Protein AF-A0AAV8UXG8-F1 (afdb_monomer_lite)

Radius of gyration: 24.39 Å; chains: 1; bounding box: 55×42×78 Å

Sequence (373 aa):
MLDPMGVNVSQMEDKGIAILYRSGWDGCYLHYTDDDGQTWTDLPGVPFEKCDEGEGWYRVFLESKERISFAVNDGGGNWDNPRKQKNYEITSTGSYVLKGGRVSTLTTDGINRVLVVSDLDGTMIGDDHGTKDFSEIWYRELSLREGQLVYNTGRSLSSYVQVQKEKGLPQPTALITAVGSEIYWISNSNEVVLDEEWAQSLRNNGWNRETVVSACDDVVASDKAHYRPADEQLEFKIVLGVKKSDLDEVQSSISSRIEADGCKAKLVVSGSGEWRFLDILSPTAGKLSAMQRVREKLGFGPEQTVACGDSGNDIAMMEGSERAIIVGNAQEELMDWYRSNKDGNEDRIYVSDKRCAHAIVQGLRSMGFVVDN

Foldseek 3Di:
DQALQRHQQVVFQVFFEKEKEADPAPWKAKWKDAPVRPDIAPPPHHTWDHGPGDPRITMDHDTPGFKIWIWMDNSPPDTAAAPPDRTDIHHGGGYWYDYRRAIDGADSNGLLAAEEEEEEVFACDPDLVLVVVLQVQCVRRRVSSVHFYEYAYLADPVRVVVCCVVSVHPDGQKYQYNQQQWIWGQDPVRDTHTPVVSNVVLVPQQADLVQLVVLVVVCVVVVQWDFDDPSSRDPFKGKIKGFPVCVVVSVVSSCVSQVVVSHDWDWAWWDDDGIIITITGRHQGGSQSSQVVVCVVSVHDLLRYEYEDATRSSLNVLVDSHAYFHFLNHDVNSVVSCVVPVVVCVLRYHYDVHIHSNSVVVVCVVSVNGDDD

pLDDT: mean 90.01, std 11.21, range [37.62, 98.81]

Structure (mmCIF, N/CA/C/O backbone):
data_AF-A0AAV8UXG8-F1
#
_entry.id   AF-A0AAV8UXG8-F1
#
loop_
_atom_site.group_PDB
_atom_site.id
_atom_site.type_symbol
_atom_site.label_atom_id
_atom_site.label_alt_id
_atom_site.label_comp_id
_atom_site.label_asym_id
_atom_site.label_entity_id
_atom_site.label_seq_id
_atom_site.pdbx_PDB_ins_code
_atom_site.Cartn_x
_atom_site.Cartn_y
_atom_site.Cartn_z
_atom_site.occupancy
_atom_site.B_iso_or_equiv
_atom_site.auth_seq_id
_atom_site.auth_comp_id
_atom_site.auth_asym_id
_atom_site.auth_atom_id
_atom_site.pdbx_PDB_model_num
ATOM 1 N N . MET A 1 1 ? 17.782 16.840 -15.941 1.00 37.62 1 MET A N 1
ATOM 2 C CA . MET A 1 1 ? 18.260 16.062 -14.781 1.00 37.62 1 MET A CA 1
ATOM 3 C C . MET A 1 1 ? 18.829 14.771 -15.331 1.00 37.62 1 MET A C 1
ATOM 5 O O . MET A 1 1 ? 18.240 14.242 -16.262 1.00 37.62 1 MET A O 1
ATOM 9 N N . LEU A 1 2 ? 19.991 14.324 -14.854 1.00 43.38 2 LEU A N 1
ATOM 10 C CA . LEU A 1 2 ? 20.393 12.937 -15.084 1.00 43.38 2 LEU A CA 1
ATOM 11 C C . LEU A 1 2 ? 19.455 12.081 -14.221 1.00 43.38 2 LEU A C 1
ATOM 13 O O . LEU A 1 2 ? 19.249 12.422 -13.057 1.00 43.38 2 LEU A O 1
ATOM 17 N N . ASP A 1 3 ? 18.843 11.048 -14.797 1.00 54.41 3 ASP A N 1
ATOM 18 C CA . ASP A 1 3 ? 18.172 9.982 -14.038 1.00 54.41 3 ASP A CA 1
ATOM 19 C C . ASP A 1 3 ? 19.142 9.453 -12.957 1.00 54.41 3 ASP A C 1
ATOM 21 O O . ASP A 1 3 ? 20.350 9.476 -13.211 1.00 54.41 3 ASP A O 1
ATOM 25 N N . PRO A 1 4 ? 18.689 8.942 -11.795 1.00 41.81 4 PRO A N 1
ATOM 26 C CA . PRO A 1 4 ? 19.501 8.198 -10.806 1.00 41.81 4 PRO A CA 1
ATOM 27 C C . PRO A 1 4 ? 20.304 6.988 -11.341 1.00 41.81 4 PRO A C 1
ATOM 29 O O . PRO A 1 4 ? 20.821 6.192 -10.566 1.00 41.81 4 PRO A O 1
ATOM 32 N N . MET A 1 5 ? 20.360 6.805 -12.660 1.00 53.56 5 MET A N 1
ATOM 33 C CA . MET A 1 5 ? 21.167 5.828 -13.393 1.00 53.56 5 MET A CA 1
ATOM 34 C C . MET A 1 5 ? 22.190 6.497 -14.334 1.00 53.56 5 MET A C 1
ATOM 36 O O . MET A 1 5 ? 22.827 5.832 -15.153 1.00 53.56 5 MET A O 1
ATOM 40 N N . GLY A 1 6 ? 22.313 7.828 -14.290 1.00 53.41 6 GLY A N 1
ATOM 41 C CA . GLY A 1 6 ? 23.213 8.618 -15.132 1.00 53.41 6 GLY A CA 1
ATOM 42 C C . GLY A 1 6 ? 22.762 8.802 -16.588 1.00 53.41 6 GLY A C 1
ATOM 43 O O . GLY A 1 6 ? 23.587 9.162 -17.430 1.00 53.41 6 GLY A O 1
ATOM 44 N N . VAL A 1 7 ? 21.489 8.553 -16.924 1.00 53.31 7 VAL A N 1
ATOM 45 C CA . VAL A 1 7 ? 20.957 8.702 -18.294 1.00 53.31 7 VAL A CA 1
ATOM 46 C C . VAL A 1 7 ? 20.140 9.987 -18.421 1.00 53.31 7 VAL A C 1
ATOM 48 O O . VAL A 1 7 ? 19.204 10.232 -17.666 1.00 53.31 7 VAL A O 1
ATOM 51 N N . ASN A 1 8 ? 20.492 10.838 -19.388 1.00 58.81 8 ASN A N 1
ATOM 52 C CA . ASN A 1 8 ? 19.709 12.028 -19.715 1.00 58.81 8 ASN A CA 1
ATOM 53 C C . ASN A 1 8 ? 18.641 11.684 -20.764 1.00 58.81 8 ASN A C 1
ATOM 55 O O . ASN A 1 8 ? 18.833 11.931 -21.954 1.00 58.81 8 ASN A O 1
ATOM 59 N N . VAL A 1 9 ? 17.530 11.108 -20.300 1.00 56.69 9 VAL A N 1
ATOM 60 C CA . VAL A 1 9 ? 16.394 10.658 -21.127 1.00 56.69 9 VAL A CA 1
ATOM 61 C C . VAL A 1 9 ? 15.906 11.767 -22.075 1.00 56.69 9 VAL A C 1
ATOM 63 O O . VAL A 1 9 ? 15.794 11.551 -23.279 1.00 56.69 9 VAL A O 1
ATOM 66 N N . SER A 1 10 ? 15.781 13.001 -21.572 1.00 55.47 10 SER A N 1
ATOM 67 C CA . SER A 1 10 ? 15.298 14.162 -22.342 1.00 55.47 10 SER A CA 1
ATOM 68 C C . SER A 1 10 ? 16.169 14.587 -23.537 1.00 55.47 10 SER A C 1
ATOM 70 O O . SER A 1 10 ? 15.700 15.299 -24.418 1.00 55.47 10 SER A O 1
ATOM 72 N N . GLN A 1 11 ? 17.446 14.189 -23.592 1.00 55.94 11 GLN A N 1
ATOM 73 C CA . GLN A 1 11 ? 18.337 14.534 -24.712 1.00 55.94 11 GLN A CA 1
ATOM 74 C C . GLN A 1 11 ? 18.350 13.481 -25.829 1.00 55.94 11 GLN A C 1
ATOM 76 O O . GLN A 1 11 ? 18.968 13.724 -26.872 1.00 55.94 11 GLN A O 1
ATOM 81 N N . MET A 1 12 ? 17.717 12.326 -25.600 1.00 61.00 12 MET A N 1
ATOM 82 C CA . MET A 1 12 ? 17.814 11.139 -26.453 1.00 61.00 12 MET A CA 1
ATOM 83 C C . MET A 1 12 ? 16.525 10.833 -27.229 1.00 61.00 12 MET A C 1
ATOM 85 O O . MET A 1 12 ? 16.617 10.225 -28.292 1.00 61.00 12 MET A O 1
ATOM 89 N N . GLU A 1 13 ? 15.358 11.283 -26.751 1.00 63.28 13 GLU A N 1
ATOM 90 C CA . GLU A 1 13 ? 14.034 10.936 -27.308 1.00 63.28 13 GLU A CA 1
ATOM 91 C C . GLU A 1 13 ? 13.852 11.308 -28.790 1.00 63.28 13 GLU A C 1
ATOM 93 O O . GLU A 1 13 ? 13.267 10.534 -29.543 1.00 63.28 13 GLU A O 1
ATOM 98 N N . ASP A 1 14 ? 14.431 12.426 -29.237 1.00 67.38 14 ASP A N 1
ATOM 99 C CA . ASP A 1 14 ? 14.344 12.877 -30.637 1.00 67.38 14 ASP A CA 1
ATOM 100 C C . ASP A 1 14 ? 15.501 12.371 -31.517 1.00 67.38 14 ASP A C 1
ATOM 102 O O . ASP A 1 14 ? 15.564 12.668 -32.711 1.00 67.38 14 ASP A O 1
ATOM 106 N N . LYS A 1 15 ? 16.473 11.660 -30.932 1.00 77.00 15 LYS A N 1
ATOM 107 C CA . LYS A 1 15 ? 17.732 11.292 -31.602 1.00 77.00 15 LYS A CA 1
ATOM 108 C C . LYS A 1 15 ? 17.881 9.799 -31.857 1.00 77.00 15 LYS A C 1
ATOM 110 O O . LYS A 1 15 ? 18.841 9.412 -32.521 1.00 77.00 15 LYS A O 1
ATOM 115 N N . GLY A 1 16 ? 16.990 8.962 -31.334 1.00 86.56 16 GLY A N 1
ATOM 116 C CA . GLY A 1 16 ? 17.061 7.518 -31.523 1.00 86.56 16 GLY A CA 1
ATOM 117 C C . GLY A 1 16 ? 16.312 6.720 -30.461 1.00 86.56 16 GLY A C 1
ATOM 118 O O . GLY A 1 16 ? 15.347 7.196 -29.862 1.00 86.56 16 GLY A O 1
ATOM 119 N N . ILE A 1 17 ? 16.786 5.499 -30.215 1.00 88.25 17 ILE A N 1
ATOM 120 C CA . ILE A 1 17 ? 16.232 4.580 -29.214 1.00 88.25 17 ILE A CA 1
ATOM 121 C C . ILE A 1 17 ? 17.250 4.382 -28.091 1.00 88.25 17 ILE A C 1
ATOM 123 O O . ILE A 1 17 ? 18.351 3.885 -28.327 1.00 88.25 17 ILE A O 1
ATOM 127 N N . ALA A 1 18 ? 16.874 4.731 -26.862 1.00 87.06 18 ALA A N 1
ATOM 128 C CA . ALA A 1 18 ? 17.629 4.410 -25.653 1.00 87.06 18 ALA A CA 1
ATOM 129 C C . ALA A 1 18 ? 16.972 3.235 -24.917 1.00 87.06 18 ALA A C 1
ATOM 131 O O . ALA A 1 18 ? 15.759 3.226 -24.720 1.00 87.06 18 ALA A O 1
ATOM 132 N N . ILE A 1 19 ? 17.757 2.249 -24.482 1.00 88.00 19 ILE A N 1
ATOM 133 C CA . ILE A 1 19 ? 17.255 1.091 -23.727 1.00 88.00 19 ILE A CA 1
ATOM 134 C C . ILE A 1 19 ? 18.053 0.955 -22.435 1.00 88.00 19 ILE A C 1
ATOM 136 O O . ILE A 1 19 ? 19.267 0.770 -22.479 1.00 88.00 19 ILE A O 1
ATOM 140 N N . LEU A 1 20 ? 17.360 0.996 -21.299 1.00 85.94 20 LEU A N 1
ATOM 141 C CA . LEU A 1 20 ? 17.835 0.541 -19.996 1.00 85.94 20 LEU A CA 1
ATOM 142 C C . LEU A 1 20 ? 17.448 -0.926 -19.804 1.00 85.94 20 LEU A C 1
ATOM 144 O O . LEU A 1 20 ? 16.285 -1.286 -19.955 1.00 85.94 20 LEU A O 1
ATOM 148 N N . TYR A 1 21 ? 18.395 -1.777 -19.435 1.00 87.62 21 TYR A N 1
ATOM 149 C CA . TYR A 1 21 ? 18.175 -3.202 -19.207 1.00 87.62 21 TYR A CA 1
ATOM 150 C C . TYR A 1 21 ? 18.711 -3.620 -17.844 1.00 87.62 21 TYR A C 1
ATOM 152 O O . TYR A 1 21 ? 19.866 -3.343 -17.524 1.00 87.62 21 TYR A O 1
ATOM 160 N N . ARG A 1 22 ? 17.890 -4.311 -17.044 1.00 85.19 22 ARG A N 1
ATOM 161 C CA . ARG A 1 22 ? 18.341 -4.899 -15.776 1.00 85.19 22 ARG A CA 1
ATOM 162 C C . ARG A 1 22 ? 18.617 -6.387 -15.938 1.00 85.19 22 ARG A C 1
ATOM 164 O O . ARG A 1 22 ? 17.705 -7.150 -16.258 1.00 85.19 22 ARG A O 1
ATOM 171 N N . SER A 1 23 ? 19.838 -6.803 -15.626 1.00 86.88 23 SER A N 1
ATOM 172 C CA . SER A 1 23 ? 20.278 -8.193 -15.694 1.00 86.88 23 SER A CA 1
ATOM 173 C C . SER A 1 23 ? 21.271 -8.542 -14.588 1.00 86.88 23 SER A C 1
ATOM 175 O O . SER A 1 23 ? 21.968 -7.684 -14.054 1.00 86.88 23 SER A O 1
ATOM 177 N N . GLY A 1 24 ? 21.332 -9.832 -14.256 1.00 86.50 24 GLY A N 1
ATOM 178 C CA . GLY A 1 24 ? 22.382 -10.406 -13.412 1.00 86.50 24 GLY A CA 1
ATOM 179 C C . GLY A 1 24 ? 23.606 -10.887 -14.198 1.00 86.50 24 GLY A C 1
ATOM 180 O O . GLY A 1 24 ? 24.493 -11.487 -13.603 1.00 86.50 24 GLY A O 1
ATOM 181 N N . TRP A 1 25 ? 23.639 -10.698 -15.522 1.00 91.75 25 TRP A N 1
ATOM 182 C CA . TRP A 1 25 ? 24.789 -11.052 -16.358 1.00 91.75 25 TRP A CA 1
ATOM 183 C C . TRP A 1 25 ? 25.947 -10.071 -16.172 1.00 91.75 25 TRP A C 1
ATOM 185 O O . TRP A 1 25 ? 25.722 -8.894 -15.889 1.00 91.75 25 TRP A O 1
ATOM 195 N N . ASP A 1 26 ? 27.175 -10.545 -16.391 1.00 88.19 26 ASP A N 1
ATOM 196 C CA . ASP A 1 26 ? 28.393 -9.721 -16.336 1.00 88.19 26 ASP A CA 1
ATOM 197 C C . ASP A 1 26 ? 28.533 -8.779 -17.547 1.00 88.19 26 ASP A C 1
ATOM 199 O O . ASP A 1 26 ? 29.218 -7.759 -17.471 1.00 88.19 26 ASP A O 1
ATOM 203 N N . GLY A 1 27 ? 27.866 -9.103 -18.661 1.00 91.50 27 GLY A N 1
ATOM 204 C CA . GLY A 1 27 ? 27.782 -8.283 -19.865 1.00 91.50 27 GLY A CA 1
ATOM 205 C C . GLY A 1 27 ? 26.498 -8.575 -20.639 1.00 91.50 27 GLY A C 1
ATOM 206 O O . GLY A 1 27 ? 25.983 -9.690 -20.592 1.00 91.50 27 GLY A O 1
ATOM 207 N N . CYS A 1 28 ? 25.970 -7.563 -21.327 1.00 94.75 28 CYS A N 1
ATOM 208 C CA . CYS A 1 28 ? 24.739 -7.662 -22.111 1.00 94.75 28 CYS A CA 1
ATOM 209 C C . CYS A 1 28 ? 24.969 -7.111 -23.522 1.00 94.75 28 CYS A C 1
ATOM 211 O O . CYS A 1 28 ? 25.659 -6.104 -23.685 1.00 94.75 28 CYS A O 1
ATOM 213 N N . TYR A 1 29 ? 24.351 -7.729 -24.527 1.00 96.56 29 TYR A N 1
ATOM 214 C CA . TYR A 1 29 ? 24.434 -7.325 -25.930 1.00 96.56 29 TYR A CA 1
ATOM 215 C C . TYR A 1 29 ? 23.046 -7.271 -26.564 1.00 96.56 29 TYR A C 1
ATOM 217 O O . TYR A 1 29 ? 22.223 -8.166 -26.370 1.00 96.56 29 TYR A O 1
ATOM 225 N N . LEU A 1 30 ? 22.797 -6.219 -27.338 1.00 96.00 30 LEU A N 1
ATOM 226 C CA . LEU A 1 30 ? 21.594 -6.009 -28.126 1.00 96.00 30 LEU A CA 1
ATOM 227 C C . LEU A 1 30 ? 21.791 -6.584 -29.531 1.00 96.00 30 LEU A C 1
ATOM 229 O O . LEU A 1 30 ? 22.514 -6.020 -30.359 1.00 96.00 30 LEU A O 1
ATOM 233 N N . HIS A 1 31 ? 21.112 -7.685 -29.824 1.00 95.44 31 HIS A N 1
ATOM 234 C CA . HIS A 1 31 ? 21.022 -8.226 -31.174 1.00 95.44 31 HIS A CA 1
ATOM 235 C C . HIS A 1 31 ? 19.712 -7.749 -31.797 1.00 95.44 31 HIS A C 1
ATOM 237 O O . HIS A 1 31 ? 18.644 -8.070 -31.280 1.00 95.44 31 HIS A O 1
ATOM 243 N N . TYR A 1 32 ? 19.776 -6.946 -32.856 1.00 94.75 32 TYR A N 1
ATOM 244 C CA . TYR A 1 32 ? 18.594 -6.298 -33.425 1.00 94.75 32 TYR A CA 1
ATOM 245 C C . TYR A 1 32 ? 18.619 -6.282 -34.951 1.00 94.75 32 TYR A C 1
ATOM 247 O O . TYR A 1 32 ? 19.655 -6.520 -35.575 1.00 94.75 32 TYR A O 1
ATOM 255 N N . THR A 1 33 ? 17.463 -5.981 -35.528 1.00 92.69 33 THR A N 1
ATOM 256 C CA . THR A 1 33 ? 17.249 -5.689 -36.944 1.00 92.69 33 THR A CA 1
ATOM 257 C C . THR A 1 33 ? 16.373 -4.440 -37.078 1.00 92.69 33 THR A C 1
ATOM 259 O O . THR A 1 33 ? 15.606 -4.112 -36.165 1.00 92.69 33 THR A O 1
ATOM 262 N N . ASP A 1 34 ? 16.531 -3.726 -38.191 1.00 83.06 34 ASP A N 1
ATOM 263 C CA . ASP A 1 34 ? 15.741 -2.539 -38.535 1.00 83.06 34 ASP A CA 1
ATOM 264 C C . ASP A 1 34 ? 14.376 -2.938 -39.149 1.00 83.06 34 ASP A C 1
ATOM 266 O O . ASP A 1 34 ? 13.985 -4.106 -39.126 1.00 83.06 34 ASP A O 1
ATOM 270 N N . ASP A 1 35 ? 13.646 -1.972 -39.723 1.00 66.00 35 ASP A N 1
ATOM 271 C CA . ASP A 1 35 ? 12.299 -2.124 -40.309 1.00 66.00 35 ASP A CA 1
ATOM 272 C C . ASP A 1 35 ? 12.118 -3.303 -41.285 1.00 66.00 35 ASP A C 1
ATOM 274 O O . ASP A 1 35 ? 10.992 -3.759 -41.501 1.00 66.00 35 ASP A O 1
ATOM 278 N N . ASP A 1 36 ? 13.195 -3.794 -41.906 1.00 63.38 36 ASP A N 1
ATOM 279 C CA . ASP A 1 36 ? 13.124 -4.881 -42.882 1.00 63.38 36 ASP A CA 1
ATOM 280 C C . ASP A 1 36 ? 12.995 -6.274 -42.247 1.00 63.38 36 ASP A C 1
ATOM 282 O O . ASP A 1 36 ? 12.560 -7.208 -42.932 1.00 63.38 36 ASP A O 1
ATOM 286 N N . GLY A 1 37 ? 13.349 -6.424 -40.963 1.00 66.31 37 GLY A N 1
ATOM 287 C CA . GLY A 1 37 ? 13.405 -7.704 -40.252 1.00 66.31 37 GLY A CA 1
ATOM 288 C C . GLY A 1 37 ? 14.368 -8.731 -40.866 1.00 66.31 37 GLY A C 1
ATOM 289 O O . GLY A 1 37 ? 14.330 -9.912 -40.501 1.00 66.31 37 GLY A O 1
ATOM 290 N N . GLN A 1 38 ? 15.175 -8.316 -41.844 1.00 71.56 38 GLN A N 1
ATOM 291 C CA . GLN A 1 38 ? 15.932 -9.182 -42.748 1.00 71.56 38 GLN A CA 1
ATOM 292 C C . GLN A 1 38 ? 17.413 -9.193 -42.406 1.00 71.56 38 GLN A C 1
ATOM 294 O O . GLN A 1 38 ? 18.040 -10.252 -42.477 1.00 71.56 38 GLN A O 1
ATOM 299 N N . THR A 1 39 ? 17.963 -8.045 -42.008 1.00 87.25 39 THR A N 1
ATOM 300 C CA . THR A 1 39 ? 19.385 -7.932 -41.677 1.00 87.25 39 THR A CA 1
ATOM 301 C C . THR A 1 39 ? 19.552 -7.729 -40.182 1.00 87.25 39 THR A C 1
ATOM 303 O O . THR A 1 39 ? 19.248 -6.667 -39.643 1.00 87.25 39 THR A O 1
ATOM 306 N N . TRP A 1 40 ? 20.024 -8.772 -39.509 1.00 93.06 40 TRP A N 1
ATOM 307 C CA . TRP A 1 40 ? 20.346 -8.737 -38.088 1.00 93.06 40 TRP A CA 1
ATOM 308 C C . TRP A 1 40 ? 21.799 -8.310 -37.875 1.00 93.06 40 TRP A C 1
ATOM 310 O O . TRP A 1 40 ? 22.653 -8.572 -38.722 1.00 93.06 40 TRP A O 1
ATOM 320 N N . THR A 1 41 ? 22.091 -7.681 -36.736 1.00 94.44 41 THR A N 1
ATOM 321 C CA . THR A 1 41 ? 23.475 -7.398 -36.328 1.00 94.44 41 THR A CA 1
ATOM 322 C C . THR A 1 41 ? 24.296 -8.680 -36.192 1.00 94.44 41 THR A C 1
ATOM 324 O O . THR A 1 41 ? 23.770 -9.719 -35.806 1.00 94.44 41 THR A O 1
ATOM 327 N N . ASP A 1 42 ? 25.603 -8.629 -36.449 1.00 95.31 42 ASP A N 1
ATOM 328 C CA . ASP A 1 42 ? 26.472 -9.779 -36.176 1.00 95.31 42 ASP A CA 1
ATOM 329 C C . ASP A 1 42 ? 26.476 -10.123 -34.679 1.00 95.31 42 ASP A C 1
ATOM 331 O O . ASP A 1 42 ? 26.453 -9.234 -33.825 1.00 95.31 42 ASP A O 1
ATOM 335 N N . LEU A 1 43 ? 26.525 -11.417 -34.346 1.00 94.19 43 LEU A N 1
ATOM 336 C CA . LEU A 1 43 ? 26.588 -11.869 -32.954 1.00 94.19 43 LEU A CA 1
ATOM 337 C C . LEU A 1 43 ? 27.913 -11.446 -32.284 1.00 94.19 43 LEU A C 1
ATOM 339 O O . LEU A 1 43 ? 28.966 -11.541 -32.917 1.00 94.19 43 LEU A O 1
ATOM 343 N N . PRO A 1 44 ? 27.892 -11.043 -30.996 1.00 95.12 44 PRO A N 1
ATOM 344 C CA . PRO A 1 44 ? 26.744 -11.067 -30.076 1.00 95.12 44 PRO A CA 1
ATOM 345 C C . PRO A 1 44 ? 25.797 -9.855 -30.187 1.00 95.12 44 PRO A C 1
ATOM 347 O O . PRO A 1 44 ? 24.786 -9.808 -29.496 1.00 95.12 44 PRO A O 1
ATOM 350 N N . GLY A 1 45 ? 26.077 -8.890 -31.058 1.00 95.81 45 GLY A N 1
ATOM 351 C CA . GLY A 1 45 ? 25.312 -7.654 -31.210 1.00 95.81 45 GLY A CA 1
ATOM 352 C C . GLY A 1 45 ? 26.024 -6.446 -30.603 1.00 95.81 45 GLY A C 1
ATOM 353 O O . GLY A 1 45 ? 27.227 -6.471 -30.341 1.00 95.81 45 GLY A O 1
ATOM 354 N N . VAL A 1 46 ? 25.281 -5.360 -30.396 1.00 96.00 46 VAL A N 1
ATOM 355 C CA . VAL A 1 46 ? 25.815 -4.105 -29.850 1.00 96.00 46 VAL A CA 1
ATOM 356 C C . VAL A 1 46 ? 25.940 -4.221 -28.329 1.00 96.00 46 VAL A C 1
ATOM 358 O O . VAL A 1 46 ? 24.943 -4.533 -27.680 1.00 96.00 46 VAL A O 1
ATOM 361 N N . PRO A 1 47 ? 27.117 -3.984 -27.727 1.00 95.88 47 PRO A N 1
ATOM 362 C CA . PRO A 1 47 ? 27.274 -4.082 -26.281 1.00 95.88 47 PRO A CA 1
ATOM 363 C C . PRO A 1 47 ? 26.470 -2.997 -25.563 1.00 95.88 47 PRO A C 1
ATOM 365 O O . PRO A 1 47 ? 26.454 -1.840 -25.985 1.00 95.88 47 PRO A O 1
ATOM 368 N N . PHE A 1 48 ? 25.848 -3.362 -24.446 1.00 93.25 48 PHE A N 1
ATOM 369 C CA . PHE A 1 48 ? 25.367 -2.380 -23.487 1.00 93.25 48 PHE A CA 1
ATOM 370 C C . PHE A 1 48 ? 26.532 -1.867 -22.625 1.00 93.25 48 PHE A C 1
ATOM 372 O O . PHE A 1 48 ? 27.424 -2.621 -22.233 1.00 93.25 48 PHE A O 1
ATOM 379 N N . GLU A 1 49 ? 26.480 -0.591 -22.261 1.00 90.50 49 GLU A N 1
ATOM 380 C CA . GLU A 1 49 ? 27.318 0.013 -21.229 1.00 90.50 49 GLU A CA 1
ATOM 381 C C . GLU A 1 49 ? 26.732 -0.270 -19.844 1.00 90.50 49 GLU A C 1
ATOM 383 O O . GLU A 1 49 ? 25.520 -0.202 -19.654 1.00 90.50 49 GLU A O 1
ATOM 388 N N . LYS A 1 50 ? 27.571 -0.556 -18.850 1.00 87.25 50 LYS A N 1
ATOM 389 C CA . LYS A 1 50 ? 27.120 -0.682 -17.458 1.00 87.25 50 LYS A CA 1
ATOM 390 C C . LYS A 1 50 ? 26.817 0.705 -16.882 1.00 87.25 50 LYS A C 1
ATOM 392 O O . LYS A 1 50 ? 27.597 1.628 -17.100 1.00 87.25 50 LYS A O 1
ATOM 397 N N . CYS A 1 51 ? 25.710 0.853 -16.157 1.00 82.31 51 CYS A N 1
ATOM 398 C CA . CYS A 1 51 ? 25.393 2.107 -15.472 1.00 82.31 51 CYS A CA 1
ATOM 399 C C . CYS A 1 51 ? 26.263 2.268 -14.213 1.00 82.31 51 CYS A C 1
ATOM 401 O O . CYS A 1 51 ? 26.485 1.300 -13.482 1.00 82.31 51 CYS A O 1
ATOM 403 N N . ASP A 1 52 ? 26.746 3.489 -13.962 1.00 73.88 52 ASP A N 1
ATOM 404 C CA . ASP A 1 52 ? 27.573 3.805 -12.786 1.00 73.88 52 ASP A CA 1
ATOM 405 C C . ASP A 1 52 ? 26.760 3.758 -11.482 1.00 73.88 52 ASP A C 1
ATOM 407 O O . ASP A 1 52 ? 27.251 3.336 -10.434 1.00 73.88 52 ASP A O 1
ATOM 411 N N . GLU A 1 53 ? 25.493 4.165 -11.559 1.00 67.06 53 GLU A N 1
ATOM 412 C CA . GLU A 1 53 ? 24.516 4.108 -10.477 1.00 67.06 53 GLU A CA 1
ATOM 413 C C . GLU A 1 53 ? 23.511 2.985 -10.785 1.00 67.06 53 GLU A C 1
ATOM 415 O O . GLU A 1 53 ? 23.087 2.842 -11.928 1.00 67.06 53 GLU A O 1
ATOM 420 N N . GLY A 1 54 ? 23.148 2.171 -9.784 1.00 66.62 54 GLY A N 1
ATOM 421 C CA . GLY A 1 54 ? 22.181 1.070 -9.909 1.00 66.62 54 GLY A CA 1
ATOM 422 C C . GLY A 1 54 ? 22.787 -0.289 -10.291 1.00 66.62 54 GLY A C 1
ATOM 423 O O . GLY A 1 54 ? 23.118 -0.566 -11.442 1.00 66.62 54 GLY A O 1
ATOM 424 N N . GLU A 1 55 ? 22.872 -1.195 -9.314 1.00 75.81 55 GLU A N 1
ATOM 425 C CA . GLU A 1 55 ? 23.433 -2.536 -9.508 1.00 75.81 55 GLU A CA 1
ATOM 426 C C . GLU A 1 55 ? 22.632 -3.374 -10.524 1.00 75.81 55 GLU A C 1
ATOM 428 O O . GLU A 1 55 ? 21.409 -3.520 -10.428 1.00 75.81 55 GLU A O 1
ATOM 433 N N . GLY A 1 56 ? 23.352 -3.968 -11.482 1.00 82.94 56 GLY A N 1
ATOM 434 C CA . GLY A 1 56 ? 22.788 -4.849 -12.508 1.00 82.94 56 GLY A CA 1
ATOM 435 C C . GLY A 1 56 ? 22.089 -4.119 -13.656 1.00 82.94 56 GLY A C 1
ATOM 436 O O . GLY A 1 56 ? 21.400 -4.760 -14.446 1.00 82.94 56 GLY A O 1
ATOM 437 N N . TRP A 1 57 ? 22.233 -2.799 -13.757 1.00 85.56 57 TRP A N 1
ATOM 438 C CA . TRP A 1 57 ? 21.657 -2.021 -14.845 1.00 85.56 57 TRP A CA 1
ATOM 439 C C . TRP A 1 57 ? 22.670 -1.698 -15.942 1.00 85.56 57 TRP A C 1
ATOM 441 O O . TRP A 1 57 ? 23.841 -1.399 -15.696 1.00 85.56 57 TRP A O 1
ATOM 451 N N . TYR A 1 58 ? 22.168 -1.753 -17.168 1.00 87.56 58 TYR A N 1
ATOM 452 C CA . TYR A 1 58 ? 22.900 -1.595 -18.410 1.00 87.56 58 TYR A CA 1
ATOM 453 C C . TYR A 1 58 ? 22.140 -0.645 -19.335 1.00 87.56 58 TYR A C 1
ATOM 455 O O . TYR A 1 58 ? 20.910 -0.599 -19.293 1.00 87.56 58 TYR A O 1
ATOM 463 N N . ARG A 1 59 ? 22.842 0.079 -20.204 1.00 88.19 59 ARG A N 1
ATOM 464 C CA . ARG A 1 59 ? 22.248 1.001 -21.176 1.00 88.19 59 ARG A CA 1
ATOM 465 C C . ARG A 1 59 ? 22.826 0.831 -22.574 1.00 88.19 59 ARG A C 1
ATOM 467 O O . ARG A 1 59 ? 24.004 0.534 -22.734 1.00 88.19 59 ARG A O 1
ATOM 474 N N . VAL A 1 60 ? 22.018 1.078 -23.592 1.00 90.44 60 VAL A N 1
ATOM 475 C CA . VAL A 1 60 ? 22.473 1.206 -24.982 1.00 90.44 60 VAL A CA 1
ATOM 476 C C . VAL A 1 60 ? 21.687 2.322 -25.657 1.00 90.44 60 VAL A C 1
ATOM 478 O O . VAL A 1 60 ? 20.506 2.516 -25.365 1.00 90.44 60 VAL A O 1
ATOM 481 N N . PHE A 1 61 ? 22.346 3.064 -26.542 1.00 88.62 61 PHE A N 1
ATOM 482 C CA . PHE A 1 61 ? 21.715 4.091 -27.361 1.00 88.62 61 PHE A CA 1
ATOM 483 C C . PHE A 1 61 ? 21.954 3.784 -28.836 1.00 88.62 61 PHE A C 1
ATOM 485 O O . PHE A 1 61 ? 23.096 3.649 -29.275 1.00 88.62 61 PHE A O 1
ATOM 492 N N . LEU A 1 62 ? 20.867 3.663 -29.591 1.00 89.25 62 LEU A N 1
ATOM 493 C CA . LEU A 1 62 ? 20.890 3.494 -31.034 1.00 89.25 62 LEU A CA 1
ATOM 494 C C . LEU A 1 62 ? 20.504 4.816 -31.695 1.00 89.25 62 LEU A C 1
ATOM 496 O O . LEU A 1 62 ? 19.324 5.151 -31.815 1.00 89.25 62 LEU A O 1
ATOM 500 N N . GLU A 1 63 ? 21.514 5.570 -32.115 1.00 87.44 63 GLU A N 1
ATOM 501 C CA . GLU A 1 63 ? 21.327 6.851 -32.789 1.00 87.44 63 GLU A CA 1
ATOM 502 C C . GLU A 1 63 ? 20.615 6.681 -34.142 1.00 87.44 63 GLU A C 1
ATOM 504 O O . GLU A 1 63 ? 20.878 5.741 -34.894 1.00 87.44 63 GLU A O 1
ATOM 509 N N . SER A 1 64 ? 19.721 7.619 -34.463 1.00 85.69 64 SER A N 1
ATOM 510 C CA . SER A 1 64 ? 18.938 7.674 -35.707 1.00 85.69 64 SER A CA 1
ATOM 511 C C . SER A 1 64 ? 18.071 6.437 -35.985 1.00 85.69 64 SER A C 1
ATOM 513 O O . SER A 1 64 ? 17.689 6.197 -37.130 1.00 85.69 64 SER A O 1
ATOM 515 N N . LYS A 1 65 ? 17.758 5.635 -34.959 1.00 86.44 65 LYS A N 1
ATOM 516 C CA . LYS A 1 65 ? 16.801 4.526 -35.063 1.00 86.44 65 LYS A CA 1
ATOM 517 C C . LYS A 1 65 ? 15.429 4.952 -34.577 1.00 86.44 65 LYS A C 1
ATOM 519 O O . LYS A 1 65 ? 15.312 5.500 -33.489 1.00 86.44 65 LYS A O 1
ATOM 524 N N . GLU A 1 66 ? 14.402 4.644 -35.362 1.00 86.06 66 GLU A N 1
ATOM 525 C CA . GLU A 1 66 ? 13.002 4.897 -35.002 1.00 86.06 66 GLU A CA 1
ATOM 526 C C . GLU A 1 66 ? 12.275 3.619 -34.582 1.00 86.06 66 GLU A C 1
ATOM 528 O O . GLU A 1 66 ? 11.357 3.669 -33.770 1.00 86.06 66 GLU A O 1
ATOM 533 N N . ARG A 1 67 ? 12.671 2.463 -35.126 1.00 89.38 67 ARG A N 1
ATOM 534 C CA . ARG A 1 67 ? 12.010 1.173 -34.907 1.00 89.38 67 ARG A CA 1
ATOM 535 C C . ARG A 1 67 ? 13.025 0.039 -34.949 1.00 89.38 67 ARG A C 1
ATOM 537 O O . ARG A 1 67 ? 13.924 0.074 -35.785 1.00 89.38 67 ARG A O 1
ATOM 544 N N . ILE A 1 68 ? 12.871 -0.956 -34.076 1.00 92.56 68 ILE A N 1
ATOM 545 C CA . ILE A 1 68 ? 13.713 -2.163 -34.057 1.00 92.56 68 ILE A CA 1
ATOM 546 C C . ILE A 1 68 ? 12.928 -3.399 -33.596 1.00 92.56 68 ILE A C 1
ATOM 548 O O . ILE A 1 68 ? 12.088 -3.305 -32.695 1.00 92.56 68 ILE A O 1
ATOM 552 N N . SER A 1 69 ? 13.292 -4.560 -34.146 1.00 92.75 69 SER A N 1
ATOM 553 C CA . SER A 1 69 ? 13.008 -5.881 -33.563 1.00 92.75 69 SER A CA 1
ATOM 554 C C . SER A 1 69 ? 14.295 -6.421 -32.946 1.00 92.75 69 SER A C 1
ATOM 556 O O . SER A 1 69 ? 15.350 -6.353 -33.582 1.00 92.75 69 SER A O 1
ATOM 558 N N . PHE A 1 70 ? 14.265 -6.911 -31.704 1.00 93.62 70 PHE A N 1
ATOM 559 C CA . PHE A 1 70 ? 15.502 -7.263 -30.999 1.00 93.62 70 PHE A CA 1
ATOM 560 C C . PHE A 1 70 ? 15.380 -8.372 -29.951 1.00 93.62 70 PHE A C 1
ATOM 562 O O . PHE A 1 70 ? 14.301 -8.720 -29.475 1.00 93.62 70 PHE A O 1
ATOM 569 N N . ALA A 1 71 ? 16.538 -8.888 -29.558 1.00 93.25 71 ALA A N 1
ATOM 570 C CA . ALA A 1 71 ? 16.760 -9.818 -28.464 1.00 93.25 71 ALA A CA 1
ATOM 571 C C . ALA A 1 71 ? 17.999 -9.380 -27.671 1.00 93.25 71 ALA A C 1
ATOM 573 O O . ALA A 1 71 ? 18.906 -8.749 -28.224 1.00 93.25 71 ALA A O 1
ATOM 574 N N . VAL A 1 72 ? 18.062 -9.720 -26.383 1.00 94.62 72 VAL A N 1
ATOM 575 C CA . VAL A 1 72 ? 19.242 -9.431 -25.550 1.00 94.62 72 VAL A CA 1
ATOM 576 C C . VAL A 1 72 ? 19.951 -10.733 -25.201 1.00 94.62 72 VAL A C 1
ATOM 578 O O . VAL A 1 72 ? 19.300 -11.746 -24.964 1.00 94.62 72 VAL A O 1
ATOM 581 N N . ASN A 1 73 ? 21.280 -10.737 -25.194 1.00 94.19 73 ASN A N 1
ATOM 582 C CA . ASN A 1 73 ? 22.079 -11.910 -24.830 1.00 94.19 73 ASN A CA 1
ATOM 583 C C . ASN A 1 73 ? 23.296 -11.542 -23.977 1.00 94.19 73 ASN A C 1
ATOM 585 O O . ASN A 1 73 ? 23.666 -10.372 -23.887 1.00 94.19 73 ASN A O 1
ATOM 589 N N . ASP A 1 74 ? 23.920 -12.545 -23.365 1.00 95.12 74 ASP A N 1
ATOM 590 C CA . ASP A 1 74 ? 25.103 -12.391 -22.505 1.00 95.12 74 ASP A CA 1
ATOM 591 C C . ASP A 1 74 ? 26.445 -12.540 -23.248 1.00 95.12 74 ASP A C 1
ATOM 593 O O . ASP A 1 74 ? 27.512 -12.504 -22.637 1.00 95.12 74 ASP A O 1
ATOM 597 N N . GLY A 1 75 ? 26.416 -12.762 -24.567 1.00 94.31 75 GLY A N 1
ATOM 598 C CA . GLY A 1 75 ? 27.587 -13.118 -25.377 1.00 94.31 75 GLY A CA 1
ATOM 599 C C . GLY A 1 75 ? 28.107 -14.549 -25.163 1.00 94.31 75 GLY A C 1
ATOM 600 O O . GLY A 1 75 ? 29.000 -14.986 -25.888 1.00 94.31 75 GLY A O 1
ATOM 601 N N . GLY A 1 76 ? 27.541 -15.293 -24.208 1.00 91.81 76 GLY A N 1
ATOM 602 C CA . GLY A 1 76 ? 27.870 -16.675 -23.844 1.00 91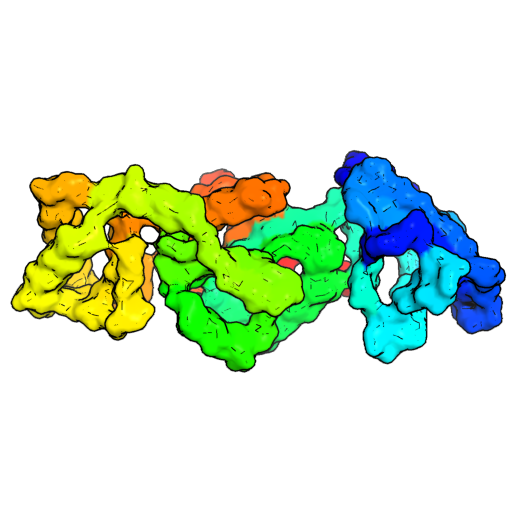.81 76 GLY A CA 1
ATOM 603 C C . GLY A 1 76 ? 26.827 -17.709 -24.284 1.00 91.81 76 GLY A C 1
ATOM 604 O O . GLY A 1 76 ? 26.999 -18.900 -24.026 1.00 91.81 76 GLY A O 1
ATOM 605 N N . GLY A 1 77 ? 25.764 -17.277 -24.970 1.00 89.38 77 GLY A N 1
ATOM 606 C CA . GLY A 1 77 ? 24.715 -18.139 -25.522 1.00 89.38 77 GLY A CA 1
ATOM 607 C C . GLY A 1 77 ? 23.408 -18.152 -24.725 1.00 89.38 77 GLY A C 1
ATOM 608 O O . GLY A 1 77 ? 22.486 -18.871 -25.120 1.00 89.38 77 GLY A O 1
ATOM 609 N N . ASN A 1 78 ? 23.291 -17.359 -23.655 1.00 92.12 78 ASN A N 1
ATOM 610 C CA . ASN A 1 78 ? 22.020 -17.122 -22.968 1.00 92.12 78 ASN A CA 1
ATOM 611 C C . ASN A 1 78 ? 21.279 -15.946 -23.611 1.00 92.12 78 ASN A C 1
ATOM 613 O O . ASN A 1 78 ? 21.891 -14.947 -23.976 1.00 92.12 78 ASN A O 1
ATOM 617 N N . TRP A 1 79 ? 19.955 -16.061 -23.724 1.00 91.81 79 TRP A N 1
ATOM 618 C CA . TRP A 1 79 ? 19.101 -15.094 -24.417 1.00 91.81 79 TRP A CA 1
ATOM 619 C C . TRP A 1 79 ? 17.906 -14.683 -23.553 1.00 91.81 79 TRP A C 1
ATOM 621 O O . TRP A 1 79 ? 17.269 -15.527 -22.921 1.00 91.81 79 TRP A O 1
ATOM 631 N N . ASP A 1 80 ? 17.576 -13.396 -23.579 1.00 88.94 80 ASP A N 1
ATOM 632 C CA . ASP A 1 80 ? 16.364 -12.799 -23.028 1.00 88.94 80 ASP A CA 1
ATOM 633 C C . ASP A 1 80 ? 15.486 -12.324 -24.193 1.00 88.94 80 ASP A C 1
ATOM 635 O O . ASP A 1 80 ? 15.897 -11.494 -25.007 1.00 88.94 80 ASP A O 1
ATOM 639 N N . ASN A 1 81 ? 14.276 -12.883 -24.256 1.00 85.31 81 ASN A N 1
ATOM 640 C CA . ASN A 1 81 ? 13.249 -12.642 -25.266 1.00 85.31 81 ASN A CA 1
ATOM 641 C C . ASN A 1 81 ? 11.880 -12.481 -24.575 1.00 85.31 81 ASN A C 1
ATOM 643 O O . ASN A 1 81 ? 11.676 -13.006 -23.471 1.00 85.31 81 ASN A O 1
ATOM 647 N N . PRO A 1 82 ? 10.888 -11.829 -25.209 1.00 79.25 82 PRO A N 1
ATOM 648 C CA . PRO A 1 82 ? 9.560 -11.716 -24.625 1.00 79.25 82 PRO A CA 1
ATOM 649 C C . PRO A 1 82 ? 8.880 -13.080 -24.473 1.00 79.25 82 PRO A C 1
ATOM 651 O O . PRO A 1 82 ? 8.954 -13.948 -25.334 1.00 79.25 82 PRO A O 1
ATOM 654 N N . ARG A 1 83 ? 8.100 -13.261 -23.404 1.00 67.88 83 ARG A N 1
ATOM 655 C CA . ARG A 1 83 ? 7.508 -14.575 -23.063 1.00 67.88 83 ARG A CA 1
ATOM 656 C C . ARG A 1 83 ? 6.553 -15.169 -24.114 1.00 67.88 83 ARG A C 1
ATOM 658 O O . ARG A 1 83 ? 6.265 -16.359 -24.056 1.00 67.88 83 ARG A O 1
ATOM 665 N N . LYS A 1 84 ? 5.988 -14.349 -25.006 1.00 63.06 84 LYS A N 1
ATOM 666 C CA . LYS A 1 84 ? 4.946 -14.745 -25.980 1.00 63.06 84 LYS A CA 1
ATOM 667 C C . LYS A 1 84 ? 5.333 -14.507 -27.442 1.00 63.06 84 LYS A C 1
ATOM 669 O O . LYS A 1 84 ? 4.542 -14.817 -28.326 1.00 63.06 84 LYS A O 1
ATOM 674 N N . GLN A 1 85 ? 6.499 -13.926 -27.697 1.00 66.81 85 GLN A N 1
ATOM 675 C CA . GLN A 1 85 ? 6.961 -13.552 -29.033 1.00 66.81 85 GLN A CA 1
ATOM 676 C C . GLN A 1 85 ? 8.432 -13.935 -29.168 1.00 66.81 85 GLN A C 1
ATOM 678 O O . GLN A 1 85 ? 9.093 -14.187 -28.167 1.00 66.81 85 GLN A O 1
ATOM 683 N N . LYS A 1 86 ? 8.948 -14.013 -30.397 1.00 77.44 86 LYS A N 1
ATOM 684 C CA . LYS A 1 86 ? 10.368 -14.337 -30.589 1.00 77.44 86 LYS A CA 1
ATOM 685 C C . LYS A 1 86 ? 11.280 -13.179 -30.176 1.00 77.44 86 LYS A C 1
ATOM 687 O O . LYS A 1 86 ? 12.298 -13.448 -29.557 1.00 77.44 86 LYS A O 1
ATOM 692 N N . ASN A 1 87 ? 10.869 -11.940 -30.452 1.00 87.38 87 ASN A N 1
ATOM 693 C CA . ASN A 1 87 ? 11.678 -10.735 -30.283 1.00 87.38 87 ASN A CA 1
ATOM 694 C C . ASN A 1 87 ? 10.868 -9.620 -29.614 1.00 87.38 87 ASN A C 1
ATOM 696 O O . ASN A 1 87 ? 9.639 -9.583 -29.717 1.00 87.38 87 ASN A O 1
ATOM 700 N N . TYR A 1 88 ? 11.565 -8.723 -28.926 1.00 89.12 88 TYR A N 1
ATOM 701 C CA . TYR A 1 88 ? 11.034 -7.436 -28.498 1.00 89.12 88 TYR A CA 1
ATOM 702 C C . TYR A 1 88 ? 10.831 -6.518 -29.698 1.00 89.12 88 TYR A C 1
ATOM 704 O O . TYR A 1 88 ? 11.568 -6.610 -30.673 1.00 89.12 88 TYR A O 1
ATOM 712 N N . GLU A 1 89 ? 9.870 -5.606 -29.585 1.00 89.38 89 GLU A N 1
ATOM 713 C CA . GLU A 1 89 ? 9.559 -4.622 -30.619 1.00 89.38 89 GLU A CA 1
ATOM 714 C C . GLU A 1 89 ? 9.507 -3.229 -29.989 1.00 89.38 89 GLU A C 1
ATOM 716 O O . GLU A 1 89 ? 8.808 -3.021 -28.993 1.00 89.38 89 GLU A O 1
ATOM 721 N N . ILE A 1 90 ? 10.235 -2.282 -30.578 1.00 89.12 90 ILE A N 1
ATOM 722 C CA . ILE A 1 90 ? 10.120 -0.844 -30.316 1.00 89.12 90 ILE A CA 1
ATOM 723 C C . ILE A 1 90 ? 9.700 -0.182 -31.628 1.00 89.12 90 ILE A C 1
ATOM 725 O O . ILE A 1 90 ? 10.313 -0.421 -32.667 1.00 89.12 90 ILE A O 1
ATOM 729 N N . THR A 1 91 ? 8.643 0.630 -31.591 1.00 87.19 91 THR A N 1
ATOM 730 C CA . THR A 1 91 ? 7.990 1.171 -32.798 1.00 87.19 91 THR A CA 1
ATOM 731 C C . THR A 1 91 ? 8.090 2.688 -32.950 1.00 87.19 91 THR A C 1
ATOM 733 O O . THR A 1 91 ? 7.497 3.232 -33.881 1.00 87.19 91 THR A O 1
ATOM 736 N N . SER A 1 92 ? 8.800 3.364 -32.053 1.00 85.50 92 SER A N 1
ATOM 737 C CA . SER A 1 92 ? 9.076 4.800 -32.127 1.00 85.50 92 SER A CA 1
ATOM 738 C C . SER A 1 92 ? 10.397 5.136 -31.433 1.00 85.50 92 SER A C 1
ATOM 740 O O . SER A 1 92 ? 10.866 4.381 -30.572 1.00 85.50 92 SER A O 1
ATOM 742 N N . THR A 1 93 ? 10.974 6.294 -31.761 1.00 85.25 93 THR A N 1
ATOM 743 C CA . THR A 1 93 ? 12.068 6.871 -30.971 1.00 85.25 93 THR A CA 1
ATOM 744 C C . THR A 1 93 ? 11.631 7.049 -29.515 1.00 85.25 93 THR A C 1
ATOM 746 O O . THR A 1 93 ? 10.435 7.100 -29.209 1.00 85.25 93 THR A O 1
ATOM 749 N N . GLY A 1 94 ? 12.596 7.085 -28.600 1.00 81.88 94 GLY A N 1
ATOM 750 C CA . GLY A 1 94 ? 12.307 7.241 -27.179 1.00 81.88 94 GLY A CA 1
ATOM 751 C C . GLY A 1 94 ? 13.240 6.453 -26.277 1.00 81.88 94 GLY A C 1
ATOM 752 O O . GLY A 1 94 ? 14.195 5.810 -26.719 1.00 81.88 94 GLY A O 1
ATOM 753 N N . SER A 1 95 ? 12.939 6.507 -24.985 1.00 82.19 95 SER A N 1
ATOM 754 C CA . SER A 1 95 ? 13.671 5.778 -23.956 1.00 82.19 95 SER A CA 1
ATOM 755 C C . SER A 1 95 ? 12.816 4.650 -23.399 1.00 82.19 95 SER A C 1
ATOM 757 O O . SER A 1 95 ? 11.630 4.831 -23.136 1.00 82.19 95 SER A O 1
ATOM 759 N N . TYR A 1 96 ? 13.415 3.480 -23.208 1.00 84.44 96 TYR A N 1
ATOM 760 C CA . TYR A 1 96 ? 12.722 2.254 -22.831 1.00 84.44 96 TYR A CA 1
ATOM 761 C C . TYR A 1 96 ? 13.443 1.542 -21.690 1.00 84.44 96 TYR A C 1
ATOM 763 O O . TYR A 1 96 ? 14.662 1.604 -21.575 1.00 84.44 96 TYR A O 1
ATOM 771 N N . VAL A 1 97 ? 12.689 0.824 -20.864 1.00 83.06 97 VAL A N 1
ATOM 772 C CA . VAL A 1 97 ? 13.180 -0.058 -19.810 1.00 83.06 97 VAL A CA 1
ATOM 773 C C . VAL A 1 97 ? 12.805 -1.501 -20.127 1.00 83.06 97 VAL A C 1
ATOM 775 O O . VAL A 1 97 ? 11.662 -1.801 -20.480 1.00 83.06 97 VAL A O 1
ATOM 778 N N . LEU A 1 98 ? 13.774 -2.398 -19.991 1.00 84.38 98 LEU A N 1
ATOM 779 C CA . LEU A 1 98 ? 13.659 -3.822 -20.249 1.00 84.38 98 LEU A CA 1
ATOM 780 C C . LEU A 1 98 ? 13.976 -4.615 -18.980 1.00 84.38 98 LEU A C 1
ATOM 782 O O . LEU A 1 98 ? 15.016 -4.416 -18.347 1.00 84.38 98 LEU A O 1
ATOM 786 N N . LYS A 1 99 ? 13.088 -5.544 -18.613 1.00 75.94 99 LYS A N 1
ATOM 787 C CA . LYS A 1 99 ? 13.317 -6.467 -17.491 1.00 75.94 99 LYS A CA 1
ATOM 788 C C . LYS A 1 99 ? 12.457 -7.725 -17.625 1.00 75.94 99 LYS A C 1
ATOM 790 O O . LYS A 1 99 ? 11.229 -7.655 -17.672 1.00 75.94 99 LYS A O 1
ATOM 795 N N . GLY A 1 100 ? 13.106 -8.891 -17.636 1.00 67.56 100 GLY A N 1
ATOM 796 C CA . GLY A 1 100 ? 12.461 -10.201 -17.484 1.00 67.56 100 GLY A CA 1
ATOM 797 C C . GLY A 1 100 ? 11.399 -10.537 -18.538 1.00 67.56 100 GLY A C 1
ATOM 798 O O . GLY A 1 100 ? 10.310 -11.009 -18.178 1.00 67.56 100 GLY A O 1
ATOM 799 N N . GLY A 1 101 ? 11.681 -10.304 -19.823 1.00 74.81 101 GLY A N 1
ATOM 800 C CA . GLY A 1 101 ? 10.729 -10.608 -20.897 1.00 74.81 101 GLY A CA 1
ATOM 801 C C . GLY A 1 101 ? 9.764 -9.472 -21.253 1.00 74.81 101 GLY A C 1
ATOM 802 O O . GLY A 1 101 ? 8.764 -9.740 -21.925 1.00 74.81 101 GLY A O 1
ATOM 803 N N . ARG A 1 102 ? 9.965 -8.242 -20.753 1.00 77.06 102 ARG A N 1
ATOM 804 C CA . ARG A 1 102 ? 9.027 -7.111 -20.917 1.00 77.06 102 ARG A CA 1
ATOM 805 C C . ARG A 1 102 ? 9.740 -5.788 -21.185 1.00 77.06 102 ARG A C 1
ATOM 807 O O . ARG A 1 102 ? 10.782 -5.542 -20.586 1.00 77.06 102 ARG A O 1
ATOM 814 N N . VAL A 1 103 ? 9.119 -4.946 -22.015 1.00 83.06 103 VAL A N 1
ATOM 815 C CA . VAL A 1 103 ? 9.561 -3.587 -22.365 1.00 83.06 103 VAL A CA 1
ATOM 816 C C . VAL A 1 103 ? 8.500 -2.554 -21.961 1.00 83.06 103 VAL A C 1
ATOM 818 O O . VAL A 1 103 ? 7.303 -2.821 -22.084 1.00 83.06 103 VAL A O 1
ATOM 821 N N . SER A 1 104 ? 8.938 -1.392 -21.477 1.00 77.75 104 SER A N 1
ATOM 822 C CA . SER A 1 104 ? 8.104 -0.226 -21.147 1.00 77.75 104 SER A CA 1
ATOM 823 C C . SER A 1 104 ? 8.823 1.061 -21.543 1.00 77.75 104 SER A C 1
ATOM 825 O O . SER A 1 104 ? 10.043 1.108 -21.487 1.00 77.75 104 SER A O 1
ATOM 827 N N . THR A 1 105 ? 8.097 2.129 -21.862 1.00 76.31 105 THR A N 1
ATOM 828 C CA . THR A 1 105 ? 8.669 3.470 -22.082 1.00 76.31 105 THR A CA 1
ATOM 829 C C . THR A 1 105 ? 9.128 4.093 -20.751 1.00 76.31 105 THR A C 1
ATOM 831 O O . THR A 1 105 ? 8.552 3.785 -19.700 1.00 76.31 105 THR A O 1
ATOM 834 N N . LEU A 1 106 ? 10.173 4.921 -20.786 1.00 68.88 106 LEU A N 1
ATOM 835 C CA . LEU A 1 106 ? 10.655 5.797 -19.709 1.00 68.88 106 LEU A CA 1
ATOM 836 C C . LEU A 1 106 ? 10.134 7.219 -19.943 1.00 68.88 106 LEU A C 1
ATOM 838 O O . LEU A 1 106 ? 10.031 7.645 -21.089 1.00 68.88 106 LEU A O 1
ATOM 842 N N . THR A 1 107 ? 9.820 7.949 -18.874 1.00 59.41 107 THR A N 1
ATOM 843 C CA . THR A 1 107 ? 9.438 9.366 -18.966 1.00 59.41 107 THR A CA 1
ATOM 844 C C . THR A 1 107 ? 10.656 10.273 -18.796 1.00 59.41 107 THR A C 1
ATOM 846 O O . THR A 1 107 ? 11.719 9.842 -18.342 1.00 59.41 107 THR A O 1
ATOM 849 N N . THR A 1 108 ? 10.495 11.562 -19.105 1.00 52.72 108 THR A N 1
ATOM 850 C CA . THR A 1 108 ? 11.528 12.603 -18.960 1.00 52.72 108 THR A CA 1
ATOM 851 C C . THR A 1 108 ? 12.109 12.740 -17.544 1.00 52.72 108 THR A C 1
ATOM 853 O O . THR A 1 108 ? 13.177 13.335 -17.388 1.00 52.72 108 THR A O 1
ATOM 856 N N . ASP A 1 109 ? 11.448 12.163 -16.533 1.00 52.25 109 ASP A N 1
ATOM 857 C CA . ASP A 1 109 ? 11.863 12.159 -15.123 1.00 52.25 109 ASP A CA 1
ATOM 858 C C . ASP A 1 109 ? 12.686 10.912 -14.724 1.00 52.25 109 ASP A C 1
ATOM 860 O O . ASP A 1 109 ? 12.976 10.704 -13.544 1.00 52.25 109 ASP A O 1
ATOM 864 N N . GLY A 1 110 ? 13.090 10.081 -15.693 1.00 57.06 110 GLY A N 1
ATOM 865 C CA . GLY A 1 110 ? 13.907 8.884 -15.468 1.00 57.06 110 GLY A CA 1
ATOM 866 C C . GLY A 1 110 ? 13.074 7.634 -15.177 1.00 57.06 110 GLY A C 1
ATOM 867 O O . GLY A 1 110 ? 11.971 7.473 -15.700 1.00 57.06 110 GLY A O 1
ATOM 868 N N . ILE A 1 111 ? 13.585 6.723 -14.338 1.00 61.06 111 ILE A N 1
ATOM 869 C CA . ILE A 1 111 ? 12.841 5.507 -13.944 1.00 61.06 111 ILE A CA 1
ATOM 870 C C . ILE A 1 111 ? 11.512 5.851 -13.249 1.00 61.06 111 ILE A C 1
ATOM 872 O O . ILE A 1 111 ? 10.575 5.061 -13.322 1.00 61.06 111 ILE A O 1
ATOM 876 N N . ASN A 1 112 ? 11.411 7.013 -12.593 1.00 74.19 112 ASN A N 1
ATOM 877 C CA . ASN A 1 112 ? 10.235 7.467 -11.840 1.00 74.19 112 ASN A CA 1
ATOM 878 C C . ASN A 1 112 ? 9.549 6.333 -11.044 1.00 74.19 112 ASN A C 1
ATOM 880 O O . ASN A 1 112 ? 8.383 5.989 -11.262 1.00 74.19 112 ASN A O 1
ATOM 884 N N . ARG A 1 113 ? 10.320 5.683 -10.160 1.00 86.75 113 ARG A N 1
ATOM 885 C CA . ARG A 1 113 ? 9.826 4.559 -9.355 1.00 86.75 113 ARG A CA 1
ATOM 886 C C . ARG A 1 113 ? 8.750 5.016 -8.370 1.00 86.75 113 ARG A C 1
ATOM 888 O O . ARG A 1 113 ? 8.861 6.086 -7.776 1.00 86.75 113 ARG A O 1
ATOM 895 N N . VAL A 1 114 ? 7.765 4.152 -8.134 1.00 94.00 114 VAL A N 1
ATOM 896 C CA . VAL A 1 114 ? 6.629 4.427 -7.246 1.00 94.00 114 VAL A CA 1
ATOM 897 C C . VAL A 1 114 ? 6.464 3.344 -6.183 1.00 94.00 114 VAL A C 1
ATOM 899 O O . VAL A 1 114 ? 6.583 2.151 -6.469 1.00 94.00 114 VAL A O 1
ATOM 902 N N . LEU A 1 115 ? 6.168 3.760 -4.956 1.00 98.19 115 LEU A N 1
ATOM 903 C CA . LEU A 1 115 ? 5.636 2.906 -3.903 1.00 98.19 115 LEU A CA 1
ATOM 904 C C . LEU A 1 115 ? 4.118 3.091 -3.864 1.00 98.19 115 LEU A C 1
ATOM 906 O O . LEU A 1 115 ? 3.623 4.117 -3.402 1.00 98.19 115 LEU A O 1
ATOM 910 N N . VAL A 1 116 ? 3.377 2.103 -4.358 1.00 98.69 116 VAL A N 1
ATOM 911 C CA . VAL A 1 116 ? 1.911 2.096 -4.288 1.00 98.69 116 VAL A CA 1
ATOM 912 C C . VAL A 1 116 ? 1.501 1.406 -2.996 1.00 98.69 116 VAL A C 1
ATOM 914 O O . VAL A 1 116 ? 1.815 0.233 -2.793 1.00 98.69 116 VAL A O 1
ATOM 917 N N . VAL A 1 117 ? 0.788 2.124 -2.133 1.00 98.81 117 VAL A N 1
ATOM 918 C CA . VAL A 1 117 ? 0.256 1.605 -0.870 1.00 98.81 117 VAL A CA 1
ATOM 919 C C . VAL A 1 117 ? -1.256 1.683 -0.944 1.00 98.81 117 VAL A C 1
ATOM 921 O O . VAL A 1 117 ? -1.815 2.770 -0.969 1.00 98.81 117 VAL A O 1
ATOM 924 N N . SER A 1 118 ? -1.932 0.545 -1.019 1.00 98.62 118 SER A N 1
ATOM 925 C CA . SER A 1 118 ? -3.371 0.518 -1.285 1.00 98.62 118 SER A CA 1
ATOM 926 C C . SER A 1 118 ? -4.120 -0.226 -0.201 1.00 98.62 118 SER A C 1
ATOM 928 O O . SER A 1 118 ? -3.733 -1.342 0.154 1.00 98.62 118 SER A O 1
ATOM 930 N N . ASP A 1 119 ? -5.247 0.324 0.245 1.00 98.12 119 ASP A N 1
ATOM 931 C CA . ASP A 1 119 ? -6.283 -0.513 0.844 1.00 98.12 119 ASP A CA 1
ATOM 932 C C . ASP A 1 119 ? -6.793 -1.559 -0.167 1.00 98.12 119 ASP A C 1
ATOM 934 O O . ASP A 1 119 ? -6.553 -1.470 -1.381 1.00 98.12 119 ASP A O 1
ATOM 938 N N . LEU A 1 120 ? -7.454 -2.599 0.337 1.00 96.88 120 LEU A N 1
ATOM 939 C CA . LEU A 1 120 ? -8.037 -3.650 -0.480 1.00 96.88 120 LEU A CA 1
ATOM 940 C C . LEU A 1 120 ? -9.508 -3.373 -0.779 1.00 96.88 120 LEU A C 1
ATOM 942 O O . LEU A 1 120 ? -9.844 -3.081 -1.925 1.00 96.88 120 LEU A O 1
ATOM 946 N N . ASP A 1 121 ? -10.380 -3.540 0.207 1.00 95.38 121 ASP A N 1
ATOM 947 C CA . ASP A 1 121 ? -11.826 -3.635 0.027 1.00 95.38 121 ASP A CA 1
ATOM 948 C C . ASP A 1 121 ? -12.443 -2.297 -0.372 1.00 95.38 121 ASP A C 1
ATOM 950 O O . ASP A 1 121 ? -12.454 -1.366 0.409 1.00 95.38 121 ASP A O 1
ATOM 954 N N . GLY A 1 122 ? -12.996 -2.201 -1.582 1.00 95.81 122 GLY A N 1
ATOM 955 C CA . GLY A 1 122 ? -13.509 -0.934 -2.111 1.00 95.81 122 GLY A CA 1
ATOM 956 C C . GLY A 1 122 ? -12.431 -0.089 -2.793 1.00 95.81 122 GLY A C 1
ATOM 957 O O . GLY A 1 122 ? -12.776 0.804 -3.568 1.00 95.81 122 GLY A O 1
ATOM 958 N N . THR A 1 123 ? -11.152 -0.428 -2.614 1.00 98.00 123 THR A N 1
ATOM 959 C CA . THR A 1 123 ? -10.003 0.278 -3.192 1.00 98.00 123 THR A CA 1
ATOM 960 C C . THR A 1 123 ? -9.296 -0.565 -4.261 1.00 98.00 123 THR A C 1
ATOM 962 O O . THR A 1 123 ? -9.567 -0.387 -5.443 1.00 98.00 123 THR A O 1
ATOM 965 N N . MET A 1 124 ? -8.415 -1.514 -3.921 1.00 98.12 124 MET A N 1
ATOM 966 C CA . MET A 1 124 ? -7.794 -2.399 -4.926 1.00 98.12 124 MET A CA 1
ATOM 967 C C . MET A 1 124 ? -8.780 -3.437 -5.486 1.00 98.12 124 MET A C 1
ATOM 969 O O . MET A 1 124 ? -8.680 -3.826 -6.651 1.00 98.12 124 MET A O 1
ATOM 973 N N . ILE A 1 125 ? -9.720 -3.905 -4.661 1.00 96.06 125 ILE A N 1
ATOM 974 C CA . ILE A 1 125 ? -10.733 -4.907 -5.012 1.00 96.06 125 ILE A CA 1
ATOM 975 C C . ILE A 1 125 ? -12.142 -4.323 -4.879 1.00 96.06 125 ILE A C 1
ATOM 977 O O . ILE A 1 125 ? -12.381 -3.396 -4.114 1.00 96.06 125 ILE A O 1
ATOM 981 N N . GLY A 1 126 ? -13.092 -4.890 -5.619 1.00 94.56 126 GLY A N 1
ATOM 982 C CA . GLY A 1 126 ? -14.471 -4.390 -5.723 1.00 94.56 126 GLY A CA 1
ATOM 983 C C . GLY A 1 126 ? -14.932 -4.272 -7.176 1.00 94.56 126 GLY A C 1
ATOM 984 O O . GLY A 1 126 ? -16.125 -4.363 -7.453 1.00 94.56 126 GLY A O 1
ATOM 985 N N . ASP A 1 127 ? -13.970 -4.175 -8.096 1.00 95.00 127 ASP A N 1
ATOM 986 C CA . ASP A 1 127 ? -14.144 -4.319 -9.538 1.00 95.00 127 ASP A CA 1
ATOM 987 C C . ASP A 1 127 ? -13.040 -5.235 -10.088 1.00 95.00 127 ASP A C 1
ATOM 989 O O . ASP A 1 127 ? -11.876 -4.841 -10.167 1.00 95.00 127 ASP A O 1
ATOM 993 N N . ASP A 1 128 ? -13.407 -6.462 -10.465 1.00 94.12 128 ASP A N 1
ATOM 994 C CA . ASP A 1 128 ? -12.456 -7.473 -10.942 1.00 94.12 128 ASP A CA 1
ATOM 995 C C . ASP A 1 128 ? -11.783 -7.067 -12.267 1.00 94.12 128 ASP A C 1
ATOM 997 O O . ASP A 1 128 ? -10.631 -7.439 -12.511 1.00 94.12 128 ASP A O 1
ATOM 1001 N N . HIS A 1 129 ? -12.455 -6.272 -13.110 1.00 94.69 129 HIS A N 1
ATOM 1002 C CA . HIS A 1 129 ? -11.836 -5.716 -14.315 1.00 94.69 129 HIS A CA 1
ATOM 1003 C C . HIS A 1 129 ? -10.795 -4.661 -13.944 1.00 94.69 129 HIS A C 1
ATOM 1005 O O . HIS A 1 129 ? -9.678 -4.707 -14.456 1.00 94.69 129 HIS A O 1
ATOM 1011 N N . GLY A 1 130 ? -11.118 -3.776 -12.998 1.00 95.12 130 GLY A N 1
ATOM 1012 C CA . GLY A 1 130 ? -10.174 -2.784 -12.479 1.00 95.12 130 GLY A CA 1
ATOM 1013 C C . GLY A 1 130 ? -8.929 -3.412 -11.868 1.00 95.12 130 GLY A C 1
ATOM 1014 O O . GLY A 1 130 ? -7.809 -3.010 -12.189 1.00 95.12 130 GLY A O 1
ATOM 1015 N N . THR A 1 131 ? -9.101 -4.434 -11.028 1.00 96.38 131 THR A N 1
ATOM 1016 C CA . THR A 1 131 ? -7.976 -5.153 -10.413 1.00 96.38 131 THR A CA 1
ATOM 1017 C C . THR A 1 131 ? -7.090 -5.803 -11.477 1.00 96.38 131 THR A C 1
ATOM 1019 O O . THR A 1 131 ? -5.859 -5.751 -11.384 1.00 96.38 131 THR A O 1
ATOM 1022 N N . LYS A 1 132 ? -7.692 -6.388 -12.518 1.00 94.38 132 LYS A N 1
ATOM 1023 C CA . LYS A 1 132 ? -6.953 -6.988 -13.632 1.00 94.38 132 LYS A CA 1
ATOM 1024 C C . LYS A 1 132 ? -6.180 -5.940 -14.437 1.00 94.38 132 LYS A C 1
ATOM 1026 O O . LYS A 1 132 ? -4.994 -6.145 -14.686 1.00 94.38 132 LYS A O 1
ATOM 1031 N N . ASP A 1 133 ? -6.805 -4.821 -14.788 1.00 92.62 133 ASP A N 1
ATOM 1032 C CA . ASP A 1 133 ? -6.158 -3.742 -15.546 1.00 92.62 133 ASP A CA 1
ATOM 1033 C C . ASP A 1 133 ? -4.979 -3.144 -14.764 1.00 92.62 133 ASP A C 1
ATOM 1035 O O . ASP A 1 133 ? -3.887 -2.966 -15.313 1.00 92.62 133 ASP A O 1
ATOM 1039 N N . PHE A 1 134 ? -5.154 -2.913 -13.456 1.00 96.50 134 PHE A N 1
ATOM 1040 C CA . PHE A 1 134 ? -4.055 -2.513 -12.576 1.00 96.50 134 PHE A CA 1
ATOM 1041 C C . PHE A 1 134 ? -2.931 -3.552 -12.583 1.00 96.50 134 PHE A C 1
ATOM 1043 O O . PHE A 1 134 ? -1.767 -3.187 -12.717 1.00 96.50 134 PHE A O 1
ATOM 1050 N N . SER A 1 135 ? -3.260 -4.843 -12.489 1.00 94.75 135 SER A N 1
ATOM 1051 C CA . SER A 1 135 ? -2.268 -5.925 -12.503 1.00 94.75 135 SER A CA 1
ATOM 1052 C C . SER A 1 135 ? -1.450 -5.941 -13.791 1.00 94.75 135 SER A C 1
ATOM 1054 O O . SER A 1 135 ? -0.233 -6.127 -13.756 1.00 94.75 135 SER A O 1
ATOM 1056 N N . GLU A 1 136 ? -2.096 -5.732 -14.937 1.00 91.25 136 GLU A N 1
ATOM 1057 C CA . GLU A 1 136 ? -1.423 -5.668 -16.233 1.00 91.25 136 GLU A CA 1
ATOM 1058 C C . GLU A 1 136 ? -0.446 -4.488 -16.299 1.00 91.25 136 GLU A C 1
ATOM 1060 O O . GLU A 1 136 ? 0.706 -4.681 -16.693 1.00 91.25 136 GLU A O 1
ATOM 1065 N N . ILE A 1 137 ? -0.860 -3.301 -15.847 1.00 90.62 137 ILE A N 1
ATOM 1066 C CA . ILE A 1 137 ? -0.001 -2.106 -15.787 1.00 90.62 137 ILE A CA 1
ATOM 1067 C C . ILE A 1 137 ? 1.138 -2.304 -14.785 1.00 90.62 137 ILE A C 1
ATOM 1069 O O . ILE A 1 137 ? 2.300 -2.079 -15.121 1.00 90.62 137 ILE A O 1
ATOM 1073 N N . TRP A 1 138 ? 0.840 -2.807 -13.586 1.00 93.56 138 TRP A N 1
ATOM 1074 C CA . TRP A 1 138 ? 1.826 -3.093 -12.545 1.00 93.56 138 TRP A CA 1
ATOM 1075 C C . TRP A 1 138 ? 2.982 -3.933 -13.089 1.00 93.56 138 TRP A C 1
ATOM 1077 O O . TRP A 1 138 ? 4.162 -3.612 -12.935 1.00 93.56 138 TRP A O 1
ATOM 1087 N N . TYR A 1 139 ? 2.635 -5.011 -13.781 1.00 88.69 139 TYR A N 1
ATOM 1088 C CA . TYR A 1 139 ? 3.586 -5.976 -14.299 1.00 88.69 139 TYR A CA 1
ATOM 1089 C C . TYR A 1 139 ? 4.283 -5.538 -15.587 1.00 88.69 139 TYR A C 1
ATOM 1091 O O . TYR A 1 139 ? 5.434 -5.923 -15.809 1.00 88.69 139 TYR A O 1
ATOM 1099 N N . ARG A 1 140 ? 3.603 -4.782 -16.448 1.00 83.69 140 ARG A N 1
ATOM 1100 C CA . ARG A 1 140 ? 4.172 -4.291 -17.708 1.00 83.69 140 ARG A CA 1
ATOM 1101 C C . ARG A 1 140 ? 5.073 -3.078 -17.509 1.00 83.69 140 ARG A C 1
ATOM 1103 O O . ARG A 1 140 ? 5.955 -2.879 -18.327 1.00 83.69 140 ARG A O 1
ATOM 1110 N N . GLU A 1 141 ? 4.859 -2.299 -16.457 1.00 84.25 141 GLU A N 1
ATOM 1111 C CA . GLU A 1 141 ? 5.425 -0.956 -16.346 1.00 84.25 141 GLU A CA 1
ATOM 1112 C C . GLU A 1 141 ? 6.043 -0.707 -14.967 1.00 84.25 141 GLU A C 1
ATOM 1114 O O . GLU A 1 141 ? 7.267 -0.691 -14.822 1.00 84.25 141 GLU A O 1
ATOM 1119 N N . LEU A 1 142 ? 5.211 -0.587 -13.931 1.00 88.62 142 LEU A N 1
ATOM 1120 C CA . LEU A 1 142 ? 5.633 -0.056 -12.630 1.00 88.62 142 LEU A CA 1
ATOM 1121 C C . LEU A 1 142 ? 6.673 -0.943 -11.930 1.00 88.62 142 LEU A C 1
ATOM 1123 O O . LEU A 1 142 ? 7.706 -0.456 -11.479 1.00 88.62 142 LEU A O 1
ATOM 1127 N N . SER A 1 143 ? 6.461 -2.260 -11.904 1.00 86.31 143 SER A N 1
ATOM 1128 C CA . SER A 1 143 ? 7.411 -3.220 -11.314 1.00 86.31 143 SER A CA 1
ATOM 1129 C C . SER A 1 143 ? 8.718 -3.368 -12.111 1.00 86.31 143 SER A C 1
ATOM 1131 O O . SER A 1 143 ? 9.741 -3.821 -11.571 1.00 86.31 143 SER A O 1
ATOM 1133 N N . LEU A 1 144 ? 8.716 -2.991 -13.398 1.00 77.88 144 LEU A N 1
ATOM 1134 C CA . LEU A 1 144 ? 9.940 -2.958 -14.202 1.00 77.88 144 LEU A CA 1
ATOM 1135 C C . LEU A 1 144 ? 10.818 -1.782 -13.787 1.00 77.88 144 LEU A C 1
ATOM 1137 O O . LEU A 1 144 ? 12.025 -1.953 -13.631 1.00 77.88 144 LEU A O 1
ATOM 1141 N N . ARG A 1 145 ? 10.181 -0.649 -13.485 1.00 81.31 145 ARG A N 1
ATOM 1142 C CA . ARG A 1 145 ? 10.783 0.582 -12.965 1.00 81.31 145 ARG A CA 1
ATOM 1143 C C . ARG A 1 145 ? 11.045 0.551 -11.453 1.00 81.31 145 ARG A C 1
ATOM 1145 O O . ARG A 1 145 ? 10.942 1.560 -10.771 1.00 81.31 145 ARG A O 1
ATOM 1152 N N . GLU A 1 146 ? 11.340 -0.629 -10.908 1.00 83.94 146 GLU A N 1
ATOM 1153 C CA . GLU A 1 146 ? 11.589 -0.857 -9.471 1.00 83.94 146 GLU A CA 1
ATOM 1154 C C . GLU A 1 146 ? 10.458 -0.428 -8.520 1.00 83.94 146 GLU A C 1
ATOM 1156 O O . GLU A 1 146 ? 10.681 -0.300 -7.311 1.00 83.94 146 GLU A O 1
ATOM 1161 N N . GLY A 1 147 ? 9.239 -0.256 -9.037 1.00 91.62 147 GLY A N 1
ATOM 1162 C CA . GLY A 1 147 ? 8.071 0.041 -8.225 1.00 91.62 147 GLY A CA 1
ATOM 1163 C C . GLY A 1 147 ? 7.806 -1.049 -7.188 1.00 91.62 147 GLY A C 1
ATOM 1164 O O . GLY A 1 147 ? 8.003 -2.240 -7.445 1.00 91.62 147 GLY A O 1
ATOM 1165 N N . GLN A 1 148 ? 7.356 -0.627 -6.009 1.00 96.25 148 GLN A N 1
ATOM 1166 C CA . GLN A 1 148 ? 7.013 -1.502 -4.888 1.00 96.25 148 GLN A CA 1
ATOM 1167 C C . GLN A 1 148 ? 5.516 -1.405 -4.595 1.00 96.25 148 GLN A C 1
ATOM 1169 O O . GLN A 1 148 ? 4.939 -0.320 -4.645 1.00 96.25 148 GLN A O 1
ATOM 1174 N N . LEU A 1 149 ? 4.884 -2.543 -4.320 1.00 98.12 149 LEU A N 1
ATOM 1175 C CA . LEU A 1 149 ? 3.460 -2.611 -4.002 1.00 98.12 149 LEU A CA 1
ATOM 1176 C C . LEU A 1 149 ? 3.289 -3.068 -2.564 1.00 98.12 149 LEU A C 1
ATOM 1178 O O . LEU A 1 149 ? 3.910 -4.044 -2.142 1.00 98.12 149 LEU A O 1
ATOM 1182 N N . VAL A 1 150 ? 2.425 -2.378 -1.833 1.00 98.69 150 VAL A N 1
ATOM 1183 C CA . VAL A 1 150 ? 2.072 -2.698 -0.455 1.00 98.69 150 VAL A CA 1
ATOM 1184 C C . VAL A 1 150 ? 0.559 -2.682 -0.327 1.00 98.69 150 VAL A C 1
ATOM 1186 O O . VAL A 1 150 ? -0.095 -1.719 -0.729 1.00 98.69 150 VAL A O 1
ATOM 1189 N N . TYR A 1 151 ? -0.003 -3.736 0.256 1.00 98.56 151 TYR A N 1
ATOM 1190 C CA . TYR A 1 151 ? -1.409 -3.725 0.652 1.00 98.56 151 TYR A CA 1
ATOM 1191 C C . TYR A 1 151 ? -1.530 -3.331 2.115 1.00 98.56 151 TYR A C 1
ATOM 1193 O O . TYR A 1 151 ? -0.878 -3.939 2.957 1.00 98.56 151 TYR A O 1
ATOM 1201 N N . ASN A 1 152 ? -2.355 -2.327 2.402 1.00 98.31 152 ASN A N 1
ATOM 1202 C CA . ASN A 1 152 ? -2.585 -1.778 3.732 1.00 98.31 152 ASN A CA 1
ATOM 1203 C C . ASN A 1 152 ? -4.048 -1.924 4.133 1.00 98.31 152 ASN A C 1
ATOM 1205 O O . ASN A 1 152 ? -4.868 -1.046 3.890 1.00 98.31 152 ASN A O 1
ATOM 1209 N N . THR A 1 153 ? -4.376 -3.072 4.718 1.00 96.19 153 THR A N 1
ATOM 1210 C CA . THR A 1 153 ? -5.750 -3.549 4.880 1.00 96.19 153 THR A CA 1
ATOM 1211 C C . THR A 1 153 ? -6.139 -3.745 6.343 1.00 96.19 153 THR A C 1
ATOM 1213 O O . THR A 1 153 ? -5.315 -4.024 7.219 1.00 96.19 153 THR A O 1
ATOM 1216 N N . GLY A 1 154 ? -7.441 -3.646 6.618 1.00 93.38 154 GLY A N 1
ATOM 1217 C CA . GLY A 1 154 ? -8.023 -4.070 7.893 1.00 93.38 154 GLY A CA 1
ATOM 1218 C C . GLY A 1 154 ? -8.081 -5.591 8.087 1.00 93.38 154 GLY A C 1
ATOM 1219 O O . GLY A 1 154 ? -8.263 -6.044 9.219 1.00 93.38 154 GLY A O 1
ATOM 1220 N N . ARG A 1 155 ? -7.912 -6.379 7.014 1.00 93.19 155 ARG A N 1
ATOM 1221 C CA . ARG A 1 155 ? -7.940 -7.851 7.038 1.00 93.19 155 ARG A CA 1
ATOM 1222 C C . ARG A 1 155 ? -6.775 -8.436 7.833 1.00 93.19 155 ARG A C 1
ATOM 1224 O O . ARG A 1 155 ? -5.689 -7.863 7.860 1.00 93.19 155 ARG A O 1
ATOM 1231 N N . SER A 1 156 ? -6.988 -9.610 8.425 1.00 94.19 156 SER A N 1
ATOM 1232 C CA . SER A 1 156 ? -5.911 -10.462 8.944 1.00 94.19 156 SER A CA 1
ATOM 1233 C C . SER A 1 156 ? -5.095 -11.078 7.800 1.00 94.19 156 SER A C 1
ATOM 1235 O O . SER A 1 156 ? -5.564 -11.149 6.658 1.00 94.19 156 SER A O 1
ATOM 1237 N N . LEU A 1 157 ? -3.892 -11.584 8.097 1.00 94.88 157 LEU A N 1
ATOM 1238 C CA . LEU A 1 157 ? -3.062 -12.275 7.102 1.00 94.88 157 LEU A CA 1
ATOM 1239 C C . LEU A 1 157 ? -3.789 -13.472 6.465 1.00 94.88 157 LEU A C 1
ATOM 1241 O O . LEU A 1 157 ? -3.756 -13.641 5.247 1.00 94.88 157 LEU A O 1
ATOM 1245 N N . SER A 1 158 ? -4.481 -14.288 7.264 1.00 92.56 158 SER A N 1
ATOM 1246 C CA . SER A 1 158 ? -5.229 -15.450 6.765 1.00 92.56 158 SER A CA 1
ATOM 1247 C C . SER A 1 158 ? -6.351 -15.044 5.803 1.00 92.56 158 SER A C 1
ATOM 1249 O O . SER A 1 158 ? -6.510 -15.663 4.750 1.00 92.56 158 SER A O 1
ATOM 1251 N N . SER A 1 159 ? -7.081 -13.974 6.128 1.00 93.50 159 SER A N 1
ATOM 1252 C CA . SER A 1 159 ? -8.124 -13.397 5.273 1.00 93.50 159 SER A CA 1
ATOM 1253 C C . SER A 1 159 ? -7.546 -12.823 3.975 1.00 93.50 159 SER A C 1
ATOM 1255 O O . SER A 1 159 ? -8.096 -13.052 2.897 1.00 93.50 159 SER A O 1
ATOM 1257 N N . TYR A 1 160 ? -6.399 -12.139 4.045 1.00 94.88 160 TYR A N 1
ATOM 1258 C CA . TYR A 1 160 ? -5.690 -11.655 2.858 1.00 94.88 160 TYR A CA 1
ATOM 1259 C C . TYR A 1 160 ? -5.291 -12.799 1.918 1.00 94.88 160 TYR A C 1
ATOM 1261 O O . TYR A 1 160 ? -5.564 -12.726 0.722 1.00 94.88 160 TYR A O 1
ATOM 1269 N N . VAL A 1 161 ? -4.683 -13.870 2.441 1.00 92.94 161 VAL A N 1
ATOM 1270 C CA . VAL A 1 161 ? -4.208 -15.005 1.627 1.00 92.94 161 VAL A CA 1
ATOM 1271 C C . VAL A 1 161 ? -5.356 -15.660 0.849 1.00 92.94 161 VAL A C 1
ATOM 1273 O O . VAL A 1 161 ? -5.170 -16.069 -0.298 1.00 92.94 161 VAL A O 1
ATOM 1276 N N . GLN A 1 162 ? -6.554 -15.731 1.437 1.00 92.25 162 GLN A N 1
ATOM 1277 C CA . GLN A 1 162 ? -7.750 -16.221 0.742 1.00 92.25 162 GLN A CA 1
ATOM 1278 C C . GLN A 1 162 ? -8.112 -15.313 -0.441 1.00 92.25 162 GLN A C 1
ATOM 1280 O O . GLN A 1 162 ? -8.192 -15.784 -1.576 1.00 92.25 162 GLN A O 1
ATOM 1285 N N . VAL A 1 163 ? -8.224 -14.005 -0.200 1.00 92.50 163 VAL A N 1
ATOM 1286 C CA . VAL A 1 163 ? -8.563 -13.015 -1.235 1.00 92.50 163 VAL A CA 1
ATOM 1287 C C . VAL A 1 163 ? -7.516 -12.956 -2.340 1.00 92.50 163 VAL A C 1
ATOM 1289 O O . VAL A 1 163 ? -7.872 -12.901 -3.515 1.00 92.50 163 VAL A O 1
ATOM 1292 N N . GLN A 1 164 ? -6.227 -13.002 -2.000 1.00 92.12 164 GLN A N 1
ATOM 1293 C CA . GLN A 1 164 ? -5.141 -13.011 -2.980 1.00 92.12 164 GLN A CA 1
ATOM 1294 C C . GLN A 1 164 ? -5.312 -14.168 -3.970 1.00 92.12 164 GLN A C 1
ATOM 1296 O O . GLN A 1 164 ? -5.164 -13.982 -5.180 1.00 92.12 164 GLN A O 1
ATOM 1301 N N . LYS A 1 165 ? -5.668 -15.352 -3.459 1.00 88.31 165 LYS A N 1
ATOM 1302 C CA . LYS A 1 165 ? -5.869 -16.563 -4.257 1.00 88.31 165 LYS A CA 1
ATOM 1303 C C . LYS A 1 165 ? -7.124 -16.489 -5.127 1.00 88.31 165 LYS A C 1
ATOM 1305 O O . LYS A 1 165 ? -7.105 -16.982 -6.250 1.00 88.31 165 LYS A O 1
ATOM 1310 N N . GLU A 1 166 ? -8.191 -15.877 -4.621 1.00 90.88 166 GLU A N 1
ATOM 1311 C CA . GLU A 1 166 ? -9.462 -15.715 -5.337 1.00 90.88 166 GLU A CA 1
ATOM 1312 C C . GLU A 1 166 ? -9.403 -14.642 -6.428 1.00 90.88 166 GLU A C 1
ATOM 1314 O O . GLU A 1 166 ? -9.941 -14.837 -7.516 1.00 90.88 166 GLU A O 1
ATOM 1319 N N . LYS A 1 167 ? -8.755 -13.508 -6.142 1.00 88.12 167 LYS A N 1
ATOM 1320 C CA . LYS A 1 167 ? -8.755 -12.318 -7.004 1.00 88.12 167 LYS A CA 1
ATOM 1321 C C . LYS A 1 167 ? -7.549 -12.223 -7.934 1.00 88.12 167 LYS A C 1
ATOM 1323 O O . LYS A 1 167 ? -7.566 -11.410 -8.852 1.00 88.12 167 LYS A O 1
ATOM 1328 N N . GLY A 1 168 ? -6.515 -13.041 -7.727 1.00 86.38 168 GLY A N 1
ATOM 1329 C CA . GLY A 1 168 ? -5.303 -13.005 -8.548 1.00 86.38 168 GLY A CA 1
ATOM 1330 C C . GLY A 1 168 ? -4.535 -11.690 -8.406 1.00 86.38 168 GLY A C 1
ATOM 1331 O O . GLY A 1 168 ? -4.034 -11.161 -9.396 1.00 86.38 168 GLY A O 1
ATOM 1332 N N . LEU A 1 169 ? -4.478 -11.153 -7.182 1.00 93.38 169 LEU A N 1
ATOM 1333 C CA . LEU A 1 169 ? -3.801 -9.892 -6.885 1.00 93.38 169 LEU A CA 1
ATOM 1334 C C . LEU A 1 169 ? -2.310 -9.953 -7.246 1.00 93.38 169 LEU A C 1
ATOM 1336 O O . LEU A 1 169 ? -1.670 -10.983 -6.992 1.00 93.38 169 LEU A O 1
ATOM 1340 N N . PRO A 1 170 ? -1.725 -8.854 -7.759 1.00 92.69 170 PRO A N 1
ATOM 1341 C CA . PRO A 1 170 ? -0.287 -8.748 -7.899 1.00 92.69 170 PRO A CA 1
ATOM 1342 C C . PRO A 1 170 ? 0.400 -9.017 -6.568 1.00 92.69 170 PRO A C 1
ATOM 1344 O O . PRO A 1 170 ? -0.041 -8.567 -5.511 1.00 92.69 170 PRO A O 1
ATOM 1347 N N . GLN A 1 171 ? 1.493 -9.765 -6.626 1.00 91.94 171 GLN A N 1
ATOM 1348 C CA . GLN A 1 171 ? 2.291 -10.027 -5.443 1.00 91.94 171 GLN A CA 1
ATOM 1349 C C . GLN A 1 171 ? 2.887 -8.714 -4.911 1.00 91.94 171 GLN A C 1
ATOM 1351 O O . GLN A 1 171 ? 3.605 -8.041 -5.659 1.00 91.94 171 GLN A O 1
ATOM 1356 N N . PRO A 1 172 ? 2.608 -8.349 -3.649 1.00 96.44 172 PRO A N 1
ATOM 1357 C CA . PRO A 1 172 ? 3.190 -7.169 -3.039 1.00 96.44 172 PRO A CA 1
ATOM 1358 C C . PRO A 1 172 ? 4.568 -7.488 -2.453 1.00 96.44 172 PRO A C 1
ATOM 1360 O O . PRO A 1 172 ? 4.902 -8.642 -2.190 1.00 96.44 172 PRO A O 1
ATOM 1363 N N . THR A 1 173 ? 5.348 -6.443 -2.207 1.00 96.75 173 THR A N 1
ATOM 1364 C CA . THR A 1 173 ? 6.633 -6.506 -1.498 1.00 96.75 173 THR A CA 1
ATOM 1365 C C . THR A 1 173 ? 6.426 -6.611 0.011 1.00 96.75 173 THR A C 1
ATOM 1367 O O . THR A 1 173 ? 7.198 -7.266 0.712 1.00 96.75 173 THR A O 1
ATOM 1370 N N . ALA A 1 174 ? 5.371 -5.972 0.520 1.00 98.38 174 ALA A N 1
ATOM 1371 C CA . ALA A 1 174 ? 4.984 -6.050 1.918 1.00 98.38 174 ALA A CA 1
ATOM 1372 C C . ALA A 1 174 ? 3.461 -6.035 2.082 1.00 98.38 174 ALA A C 1
ATOM 1374 O O . ALA A 1 174 ? 2.720 -5.525 1.240 1.00 98.38 174 ALA A O 1
ATOM 1375 N N . LEU A 1 175 ? 3.001 -6.575 3.200 1.00 98.38 175 LEU A N 1
ATOM 1376 C CA . LEU A 1 175 ? 1.622 -6.504 3.656 1.00 98.38 175 LEU A CA 1
ATOM 1377 C C . LEU A 1 175 ? 1.589 -5.755 4.970 1.00 98.38 175 LEU A C 1
ATOM 1379 O O . LEU A 1 175 ? 2.370 -6.036 5.871 1.00 98.38 175 LEU A O 1
ATOM 1383 N N . ILE A 1 176 ? 0.644 -4.844 5.083 1.00 98.62 176 ILE A N 1
ATOM 1384 C CA . ILE A 1 176 ? 0.252 -4.209 6.323 1.00 98.62 176 ILE A CA 1
ATOM 1385 C C . ILE A 1 176 ? -1.165 -4.713 6.598 1.00 98.62 176 ILE A C 1
ATOM 1387 O O . ILE A 1 176 ? -2.096 -4.418 5.847 1.00 98.62 176 ILE A O 1
ATOM 1391 N N . THR A 1 177 ? -1.320 -5.532 7.631 1.00 97.44 177 THR A N 1
ATOM 1392 C CA . THR A 1 177 ? -2.592 -6.181 7.977 1.00 97.44 177 THR A CA 1
ATOM 1393 C C . THR A 1 177 ? -3.132 -5.635 9.286 1.00 97.44 177 THR A C 1
ATOM 1395 O O . THR A 1 177 ? -2.446 -4.914 10.019 1.00 97.44 177 THR A O 1
ATOM 1398 N N . ALA A 1 178 ? -4.392 -5.962 9.573 1.00 95.38 178 ALA A N 1
ATOM 1399 C CA . ALA A 1 178 ? -5.038 -5.637 10.836 1.00 95.38 178 ALA A CA 1
ATOM 1400 C C . ALA A 1 178 ? -4.939 -4.140 11.191 1.00 95.38 178 ALA A C 1
ATOM 1402 O O . ALA A 1 178 ? -4.659 -3.763 12.327 1.00 95.38 178 ALA A O 1
ATOM 1403 N N . VAL A 1 179 ? -5.176 -3.270 10.200 1.00 95.19 179 VAL A N 1
ATOM 1404 C CA . VAL A 1 179 ? -5.150 -1.802 10.365 1.00 95.19 179 VAL A CA 1
ATOM 1405 C C . VAL A 1 179 ? -3.765 -1.305 10.817 1.00 95.19 179 VAL A C 1
ATOM 1407 O O .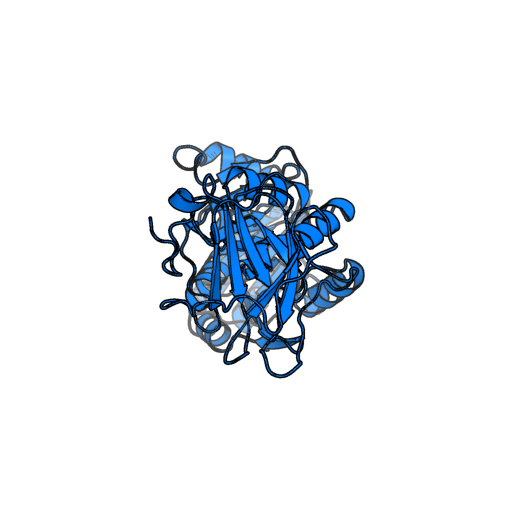 VAL A 1 179 ? -3.631 -0.357 11.587 1.00 95.19 179 VAL A O 1
ATOM 1410 N N . GLY A 1 180 ? -2.701 -1.953 10.342 1.00 97.00 180 GLY A N 1
ATOM 1411 C CA . GLY A 1 180 ? -1.324 -1.577 10.654 1.00 97.00 180 GLY A CA 1
ATOM 1412 C C . GLY A 1 180 ? -0.789 -2.116 11.970 1.00 97.00 180 GLY A C 1
ATOM 1413 O O . GLY A 1 180 ? 0.257 -1.658 12.426 1.00 97.00 180 GLY A O 1
ATOM 1414 N N . SER A 1 181 ? -1.463 -3.084 12.592 1.00 97.06 181 SER A N 1
ATOM 1415 C CA . SER A 1 181 ? -0.942 -3.746 13.790 1.00 97.06 181 SER A CA 1
ATOM 1416 C C . SER A 1 181 ? 0.086 -4.839 13.473 1.00 97.06 181 SER A C 1
ATOM 1418 O O . SER A 1 181 ? 0.794 -5.290 14.365 1.00 97.06 181 SER A O 1
ATOM 1420 N N . GLU A 1 182 ? 0.190 -5.259 12.212 1.00 98.25 182 GLU A N 1
ATOM 1421 C CA . GLU A 1 182 ? 1.132 -6.273 11.738 1.00 98.25 182 GLU A CA 1
ATOM 1422 C C . GLU A 1 182 ? 1.703 -5.852 10.378 1.00 98.25 182 GLU A C 1
ATOM 1424 O O . GLU A 1 182 ? 0.995 -5.286 9.541 1.00 98.25 182 GLU A O 1
ATOM 1429 N N . ILE A 1 183 ? 2.990 -6.128 10.161 1.00 98.75 183 ILE A N 1
ATOM 1430 C CA . ILE A 1 183 ? 3.678 -5.903 8.886 1.00 98.75 183 ILE A CA 1
ATOM 1431 C C . ILE A 1 183 ? 4.378 -7.199 8.507 1.00 98.75 183 ILE A C 1
ATOM 1433 O O . ILE A 1 183 ? 5.098 -7.767 9.325 1.00 98.75 183 ILE A O 1
ATOM 1437 N N . TYR A 1 184 ? 4.198 -7.640 7.269 1.00 98.56 184 TYR A N 1
ATOM 1438 C CA . TYR A 1 184 ? 4.859 -8.815 6.720 1.00 98.56 184 TYR A CA 1
ATOM 1439 C C . TYR A 1 184 ? 5.640 -8.456 5.461 1.00 98.56 184 TYR A C 1
ATOM 1441 O O . TYR A 1 184 ? 5.117 -7.791 4.570 1.00 98.56 184 TYR A O 1
ATOM 1449 N N . TRP A 1 185 ? 6.868 -8.945 5.358 1.00 98.12 185 TRP A N 1
ATOM 1450 C CA . TRP A 1 185 ? 7.698 -8.867 4.161 1.00 98.12 185 TRP A CA 1
ATOM 1451 C C . TRP A 1 185 ? 7.488 -10.114 3.309 1.00 98.12 185 TRP A C 1
ATOM 1453 O O . TRP A 1 185 ? 7.464 -11.225 3.843 1.00 98.12 185 TRP A O 1
ATOM 1463 N N . ILE A 1 186 ? 7.338 -9.938 1.994 1.00 94.94 186 ILE A N 1
ATOM 1464 C CA . ILE A 1 186 ? 7.191 -11.054 1.056 1.00 94.94 186 ILE A CA 1
ATOM 1465 C C . ILE A 1 186 ? 8.461 -11.195 0.222 1.00 94.94 186 ILE A C 1
ATOM 1467 O O . ILE A 1 186 ? 8.867 -10.272 -0.483 1.00 94.94 186 ILE A O 1
ATOM 1471 N N . SER A 1 187 ? 9.086 -12.369 0.282 1.00 87.56 187 SER A N 1
ATOM 1472 C CA . SER A 1 187 ? 10.273 -12.678 -0.514 1.00 87.56 187 SER A CA 1
ATOM 1473 C C . SER A 1 187 ? 9.924 -13.060 -1.960 1.00 87.56 187 SER A C 1
ATOM 1475 O O . SER A 1 187 ? 8.791 -13.419 -2.287 1.00 87.56 187 SER A O 1
ATOM 1477 N N . ASN A 1 188 ? 10.940 -13.099 -2.829 1.00 77.56 188 ASN A N 1
ATOM 1478 C CA . ASN A 1 188 ? 10.803 -13.608 -4.201 1.00 77.56 188 ASN A CA 1
ATOM 1479 C C . ASN A 1 188 ? 10.386 -15.094 -4.269 1.00 77.56 188 ASN A C 1
ATOM 1481 O O . ASN A 1 188 ? 9.924 -15.545 -5.314 1.00 77.56 188 ASN A O 1
ATOM 1485 N N . SER A 1 189 ? 10.566 -15.862 -3.186 1.00 82.88 189 SER A N 1
ATOM 1486 C CA . SER A 1 189 ? 10.100 -17.252 -3.061 1.00 82.88 189 SER A CA 1
ATOM 1487 C C . SER A 1 189 ? 8.697 -17.363 -2.449 1.00 82.88 189 SER A C 1
ATOM 1489 O O . SER A 1 189 ? 8.259 -18.468 -2.134 1.00 82.88 189 SER A O 1
ATOM 1491 N N . ASN A 1 190 ? 7.983 -16.240 -2.311 1.00 84.56 190 ASN A N 1
ATOM 1492 C CA . ASN A 1 190 ? 6.662 -16.119 -1.684 1.00 84.56 190 ASN A CA 1
ATOM 1493 C C . ASN A 1 190 ? 6.657 -16.464 -0.189 1.00 84.56 190 ASN A C 1
ATOM 1495 O O . ASN A 1 190 ? 5.612 -16.801 0.367 1.00 84.56 190 ASN A O 1
ATOM 1499 N N . GLU A 1 191 ? 7.813 -16.392 0.467 1.00 92.12 191 GLU A N 1
ATOM 1500 C CA . GLU A 1 191 ? 7.888 -16.527 1.915 1.00 92.12 191 GLU A CA 1
ATOM 1501 C C . GLU A 1 191 ? 7.357 -15.250 2.564 1.00 92.12 191 GLU A C 1
ATOM 1503 O O . GLU A 1 191 ? 7.738 -14.150 2.166 1.00 92.12 191 GLU A O 1
ATOM 1508 N N . VAL A 1 192 ? 6.471 -15.408 3.545 1.00 95.75 192 VAL A N 1
ATOM 1509 C CA . VAL A 1 192 ? 5.857 -14.305 4.286 1.00 95.75 192 VAL A CA 1
ATOM 1510 C C . VAL A 1 192 ? 6.490 -14.256 5.671 1.00 95.75 192 VAL A C 1
ATOM 1512 O O . VAL A 1 192 ? 6.330 -15.193 6.453 1.00 95.75 192 VAL A O 1
ATOM 1515 N N . VAL A 1 193 ? 7.206 -13.174 5.971 1.00 97.00 193 VAL A N 1
ATOM 1516 C CA . VAL A 1 193 ? 7.988 -13.018 7.207 1.00 97.00 193 VAL A CA 1
ATOM 1517 C C . VAL A 1 193 ? 7.473 -11.822 7.995 1.00 97.00 193 VAL A C 1
ATOM 1519 O O . VAL A 1 193 ? 7.381 -10.724 7.453 1.00 97.00 193 VAL A O 1
ATOM 1522 N N . LEU A 1 194 ? 7.143 -12.019 9.273 1.00 97.94 194 LEU A N 1
ATOM 1523 C CA . LEU A 1 194 ? 6.714 -10.935 10.160 1.00 97.94 194 LEU A CA 1
ATOM 1524 C C . LEU A 1 194 ? 7.863 -9.941 10.402 1.00 97.94 194 LEU A C 1
ATOM 1526 O O . LEU A 1 194 ? 9.008 -10.333 10.627 1.00 97.94 194 LEU A O 1
ATOM 1530 N N . ASP A 1 195 ? 7.553 -8.647 10.396 1.00 98.25 195 ASP A N 1
ATOM 1531 C CA . ASP A 1 195 ? 8.467 -7.601 10.848 1.00 98.25 195 ASP A CA 1
ATOM 1532 C C . ASP A 1 195 ? 8.517 -7.576 12.387 1.00 98.25 195 ASP A C 1
ATOM 1534 O O . ASP A 1 195 ? 7.746 -6.885 13.057 1.00 98.25 195 ASP A O 1
ATOM 1538 N N . GLU A 1 196 ? 9.438 -8.351 12.957 1.00 97.75 196 GLU A N 1
ATOM 1539 C CA . GLU A 1 196 ? 9.618 -8.466 14.411 1.00 97.75 196 GLU A CA 1
ATOM 1540 C C . GLU A 1 196 ? 9.999 -7.139 15.081 1.00 97.75 196 GLU A C 1
ATOM 1542 O O . GLU A 1 196 ? 9.603 -6.863 16.213 1.00 97.75 196 GLU A O 1
ATOM 1547 N N . GLU A 1 197 ? 10.737 -6.275 14.384 1.00 97.88 197 GLU A N 1
ATOM 1548 C CA . GLU A 1 197 ? 11.069 -4.946 14.896 1.00 97.88 197 GLU A CA 1
ATOM 1549 C C . GLU A 1 197 ? 9.812 -4.067 15.015 1.00 97.88 197 GLU A C 1
ATOM 1551 O O . GLU A 1 197 ? 9.678 -3.314 15.985 1.00 97.88 197 GLU A O 1
ATOM 1556 N N . TRP A 1 198 ? 8.874 -4.166 14.062 1.00 98.06 198 TRP A N 1
ATOM 1557 C CA . TRP A 1 198 ? 7.573 -3.498 14.164 1.00 98.06 198 TRP A CA 1
ATOM 1558 C C . TRP A 1 198 ? 6.775 -4.033 15.347 1.00 98.06 198 TRP A C 1
ATOM 1560 O O . TRP A 1 198 ? 6.374 -3.250 16.211 1.00 98.06 198 TRP A O 1
ATOM 1570 N N . ALA A 1 199 ? 6.607 -5.354 15.433 1.00 97.69 199 ALA A N 1
ATOM 1571 C CA . ALA A 1 199 ? 5.876 -6.001 16.521 1.00 97.69 199 ALA A CA 1
ATOM 1572 C C . ALA A 1 199 ? 6.454 -5.620 17.894 1.00 97.69 199 ALA A C 1
ATOM 1574 O O . ALA A 1 199 ? 5.723 -5.244 18.812 1.00 97.69 199 ALA A O 1
ATOM 1575 N N . GLN A 1 200 ? 7.782 -5.613 18.030 1.00 97.50 200 GLN A N 1
ATOM 1576 C CA . GLN A 1 200 ? 8.444 -5.210 19.267 1.00 97.50 200 GLN A CA 1
ATOM 1577 C C . GLN A 1 200 ? 8.217 -3.729 19.602 1.00 97.50 200 GLN A C 1
ATOM 1579 O O . GLN A 1 200 ? 8.051 -3.390 20.777 1.00 97.50 200 GLN A O 1
ATOM 1584 N N . SER A 1 201 ? 8.173 -2.848 18.597 1.00 97.50 201 SER A N 1
ATOM 1585 C CA . SER A 1 201 ? 7.855 -1.429 18.803 1.00 97.50 201 SER A CA 1
ATOM 1586 C C . SER A 1 201 ? 6.423 -1.221 19.308 1.00 97.50 201 SER A C 1
ATOM 1588 O O . SER A 1 201 ? 6.205 -0.400 20.198 1.00 97.50 201 SER A O 1
ATOM 1590 N N . LEU A 1 202 ? 5.467 -2.021 18.819 1.00 97.31 202 LEU A N 1
ATOM 1591 C CA . LEU A 1 202 ? 4.075 -1.996 19.271 1.00 97.31 202 LEU A CA 1
ATOM 1592 C C . LEU A 1 202 ? 3.893 -2.592 20.668 1.00 97.31 202 LEU A C 1
ATOM 1594 O O . LEU A 1 202 ? 2.980 -2.197 21.390 1.00 97.31 202 LEU A O 1
ATOM 1598 N N . ARG A 1 203 ? 4.757 -3.529 21.062 1.00 95.56 203 ARG A N 1
ATOM 1599 C CA . ARG A 1 203 ? 4.765 -4.126 22.403 1.00 95.56 203 ARG A CA 1
ATOM 1600 C C . ARG A 1 203 ? 5.326 -3.170 23.458 1.00 95.56 203 ARG A C 1
ATOM 1602 O O . ARG A 1 203 ? 4.831 -3.122 24.578 1.00 95.56 203 ARG A O 1
ATOM 1609 N N . ASN A 1 204 ? 6.331 -2.372 23.098 1.00 93.75 204 ASN A N 1
ATOM 1610 C CA . ASN A 1 204 ? 7.092 -1.529 24.027 1.00 93.75 204 ASN A CA 1
ATOM 1611 C C . ASN A 1 204 ? 6.610 -0.066 24.100 1.00 93.75 204 ASN A C 1
ATOM 1613 O O . ASN A 1 204 ? 7.405 0.832 24.374 1.00 93.75 204 ASN A O 1
ATOM 1617 N N . ASN A 1 205 ? 5.324 0.199 23.859 1.00 94.38 205 ASN A N 1
ATOM 1618 C CA . ASN A 1 205 ? 4.779 1.565 23.778 1.00 94.38 205 ASN A CA 1
ATOM 1619 C C . ASN A 1 205 ? 3.625 1.851 24.766 1.00 94.38 205 ASN A C 1
ATOM 1621 O O . ASN A 1 205 ? 2.917 2.851 24.623 1.00 94.38 205 ASN A O 1
ATOM 1625 N N . GLY A 1 206 ? 3.444 0.997 25.779 1.00 95.19 206 GLY A N 1
ATOM 1626 C CA . GLY A 1 206 ? 2.366 1.114 26.768 1.00 95.19 206 GLY A CA 1
ATOM 1627 C C . GLY A 1 206 ? 1.093 0.336 26.421 1.00 95.19 206 GLY A C 1
ATOM 1628 O O . GLY A 1 206 ? 0.090 0.500 27.108 1.00 95.19 206 GLY A O 1
ATOM 1629 N N . TRP A 1 207 ? 1.120 -0.504 25.384 1.00 97.44 207 TRP A N 1
ATOM 1630 C CA . TRP A 1 207 ? 0.063 -1.476 25.108 1.00 97.44 207 TRP A CA 1
ATOM 1631 C C . TRP A 1 207 ? 0.039 -2.604 26.150 1.00 97.44 207 TRP A C 1
ATOM 1633 O O . TRP A 1 207 ? 1.068 -3.218 26.434 1.00 97.44 207 TRP A O 1
ATOM 1643 N N . ASN A 1 208 ? -1.147 -2.927 26.668 1.00 97.56 208 ASN A N 1
ATOM 1644 C CA . ASN A 1 208 ? -1.399 -4.143 27.434 1.00 97.56 208 ASN A CA 1
ATOM 1645 C C . ASN A 1 208 ? -2.675 -4.815 26.916 1.00 97.56 208 ASN A C 1
ATOM 1647 O O . ASN A 1 208 ? -3.789 -4.321 27.096 1.00 97.56 208 ASN A O 1
ATOM 1651 N N . ARG A 1 209 ? -2.493 -5.976 26.286 1.00 97.31 209 ARG A N 1
ATOM 1652 C CA . ARG A 1 209 ? -3.577 -6.731 25.665 1.00 97.31 209 ARG A CA 1
ATOM 1653 C C . ARG A 1 209 ? -4.647 -7.172 26.670 1.00 97.31 209 ARG A C 1
ATOM 1655 O O . ARG A 1 209 ? -5.831 -7.085 26.362 1.00 97.31 209 ARG A O 1
ATOM 1662 N N . GLU A 1 210 ? -4.237 -7.655 27.837 1.00 97.69 210 GLU A N 1
ATOM 1663 C CA . GLU A 1 210 ? -5.138 -8.194 28.864 1.00 97.69 210 GLU A CA 1
ATOM 1664 C C . GLU A 1 210 ? -6.002 -7.088 29.471 1.00 97.69 210 GLU A C 1
ATOM 1666 O O . GLU A 1 210 ? -7.217 -7.244 29.588 1.00 97.69 210 GLU A O 1
ATOM 1671 N N . THR A 1 211 ? -5.400 -5.933 29.765 1.00 97.88 211 THR A N 1
ATOM 1672 C CA . THR A 1 211 ? -6.116 -4.735 30.223 1.00 97.88 211 THR A CA 1
ATOM 1673 C C . THR A 1 211 ? -7.170 -4.292 29.209 1.00 97.88 211 THR A C 1
ATOM 1675 O O . THR A 1 211 ? -8.306 -4.001 29.582 1.00 97.88 211 THR A O 1
ATOM 1678 N N . VAL A 1 212 ? -6.820 -4.271 27.920 1.00 98.19 212 VAL A N 1
ATOM 1679 C CA . VAL A 1 212 ? -7.754 -3.896 26.847 1.00 98.19 212 VAL A CA 1
ATOM 1680 C C . VAL A 1 212 ? -8.897 -4.898 26.726 1.00 98.19 212 VAL A C 1
ATOM 1682 O O . VAL A 1 212 ? -10.048 -4.485 26.601 1.00 98.19 212 VAL A O 1
ATOM 1685 N N . VAL A 1 213 ? -8.606 -6.200 26.789 1.00 98.38 213 VAL A N 1
ATOM 1686 C CA . VAL A 1 213 ? -9.639 -7.247 26.769 1.00 98.38 213 VAL A CA 1
ATOM 1687 C C . VAL A 1 213 ? -10.585 -7.086 27.955 1.00 98.38 213 VAL A C 1
ATOM 1689 O O . VAL A 1 213 ? -11.786 -7.030 27.731 1.00 98.38 213 VAL A O 1
ATOM 1692 N N . SER A 1 214 ? -10.069 -6.881 29.170 1.00 98.00 214 SER A N 1
ATOM 1693 C CA . SER A 1 214 ? -10.909 -6.650 30.352 1.00 98.00 214 SER A CA 1
ATOM 1694 C C . SER A 1 214 ? -11.817 -5.425 30.198 1.00 98.00 214 SER A C 1
ATOM 1696 O O . SER A 1 214 ? -12.982 -5.489 30.574 1.00 98.00 214 SER A O 1
ATOM 1698 N N . ALA A 1 215 ? -11.321 -4.326 29.622 1.00 97.81 215 ALA A N 1
ATOM 1699 C CA . ALA A 1 215 ? -12.146 -3.146 29.352 1.00 97.81 215 ALA A CA 1
ATOM 1700 C C . ALA A 1 215 ? -13.233 -3.413 28.296 1.00 97.81 215 ALA A C 1
ATOM 1702 O O . ALA A 1 215 ? -14.330 -2.858 28.363 1.00 97.81 215 ALA A O 1
ATOM 1703 N N . CYS A 1 216 ? -12.931 -4.261 27.311 1.00 98.12 216 CYS A N 1
ATOM 1704 C CA . CYS A 1 216 ? -13.892 -4.688 26.301 1.00 98.12 216 CYS A CA 1
ATOM 1705 C C . CYS A 1 216 ? -14.957 -5.626 26.893 1.00 98.12 216 CYS A C 1
ATOM 1707 O O . CYS A 1 216 ? -16.134 -5.480 26.568 1.00 98.12 216 CYS A O 1
ATOM 1709 N N . ASP A 1 217 ? -14.576 -6.532 27.795 1.00 98.19 217 ASP A N 1
ATOM 1710 C CA . ASP A 1 217 ? -15.508 -7.414 28.502 1.00 98.19 217 ASP A CA 1
ATOM 1711 C C . ASP A 1 217 ? -16.546 -6.608 29.299 1.00 98.19 217 ASP A C 1
ATOM 1713 O O . ASP A 1 217 ? -17.733 -6.936 29.254 1.00 98.19 217 ASP A O 1
ATOM 1717 N N . ASP A 1 218 ? -16.138 -5.512 29.952 1.00 96.44 218 ASP A N 1
ATOM 1718 C CA . ASP A 1 218 ? -17.038 -4.630 30.711 1.00 96.44 218 ASP A CA 1
ATOM 1719 C C . ASP A 1 218 ? -18.150 -4.037 29.819 1.00 96.44 218 ASP A C 1
ATOM 1721 O O . ASP A 1 218 ? -19.333 -4.050 30.179 1.00 96.44 218 ASP A O 1
ATOM 1725 N N . VAL A 1 219 ? -17.801 -3.547 28.621 1.00 96.94 219 VAL A N 1
ATOM 1726 C CA . VAL A 1 219 ? -18.791 -2.969 27.691 1.00 96.94 219 VAL A CA 1
ATOM 1727 C C . VAL A 1 219 ? -19.635 -4.037 26.995 1.00 96.94 219 VAL A C 1
ATOM 1729 O O . VAL A 1 219 ? -20.825 -3.807 26.760 1.00 96.94 219 VAL A O 1
ATOM 1732 N N . VAL A 1 220 ? -19.072 -5.217 26.718 1.00 97.31 220 VAL A N 1
ATOM 1733 C CA . VAL A 1 220 ? -19.813 -6.360 26.157 1.00 97.31 220 VAL A CA 1
ATOM 1734 C C . VAL A 1 220 ? -20.826 -6.894 27.172 1.00 97.31 220 VAL A C 1
ATOM 1736 O O . VAL A 1 220 ? -21.980 -7.128 26.820 1.00 97.31 220 VAL A O 1
ATOM 1739 N N . ALA A 1 221 ? -20.451 -6.999 28.449 1.00 96.06 221 ALA A N 1
ATOM 1740 C CA . ALA A 1 221 ? -21.356 -7.394 29.529 1.00 96.06 221 ALA A CA 1
ATOM 1741 C C . ALA A 1 221 ? -22.527 -6.412 29.723 1.00 96.06 221 ALA A C 1
ATOM 1743 O O . ALA A 1 221 ? -23.576 -6.798 30.240 1.00 96.06 221 ALA A O 1
ATOM 1744 N N . SER A 1 222 ? -22.369 -5.158 29.286 1.00 92.69 222 SER A N 1
ATOM 1745 C CA . SER A 1 222 ? -23.418 -4.131 29.311 1.00 92.69 222 SER A CA 1
ATOM 1746 C C . SER A 1 222 ? -24.350 -4.123 28.085 1.00 92.69 222 SER A C 1
ATOM 1748 O O . SER A 1 222 ? -25.207 -3.246 27.996 1.00 92.69 222 SER A O 1
ATOM 1750 N N . ASP A 1 223 ? -24.200 -5.077 27.153 1.00 92.94 223 ASP A N 1
ATOM 1751 C CA . ASP A 1 223 ? -24.982 -5.214 25.903 1.00 92.94 223 ASP A CA 1
ATOM 1752 C C . ASP A 1 223 ? -24.867 -4.016 24.930 1.00 92.94 223 ASP A C 1
ATOM 1754 O O . ASP A 1 223 ? -25.709 -3.799 24.057 1.00 92.94 223 ASP A O 1
ATOM 1758 N N . LYS A 1 224 ? -23.795 -3.223 25.058 1.00 93.06 224 LYS A N 1
ATOM 1759 C CA . LYS A 1 224 ? -23.501 -2.073 24.175 1.00 93.06 224 LYS A CA 1
ATOM 1760 C C . LYS A 1 224 ? -22.600 -2.431 22.998 1.00 93.06 224 LYS A C 1
ATOM 1762 O O . LYS A 1 224 ? -22.543 -1.713 21.999 1.00 93.06 224 LYS A O 1
ATOM 1767 N N . ALA A 1 225 ? -21.888 -3.546 23.111 1.00 97.25 225 ALA A N 1
ATOM 1768 C CA . ALA A 1 225 ? -20.953 -4.030 22.111 1.00 97.25 225 ALA A CA 1
ATOM 1769 C C . ALA A 1 225 ? -20.947 -5.561 22.069 1.00 97.25 225 ALA A C 1
ATOM 1771 O O . ALA A 1 225 ? -21.365 -6.226 23.013 1.00 97.25 225 ALA A O 1
ATOM 1772 N N . HIS A 1 226 ? -20.429 -6.125 20.984 1.00 97.56 226 HIS A N 1
ATOM 1773 C CA . HIS A 1 226 ? -20.124 -7.550 20.889 1.00 97.56 226 HIS A CA 1
ATOM 1774 C C . HIS A 1 226 ? -18.743 -7.756 20.279 1.00 97.56 226 HIS A C 1
ATOM 1776 O O . HIS A 1 226 ? -18.307 -6.976 19.430 1.00 97.56 226 HIS A O 1
ATOM 1782 N N . TYR A 1 227 ? -18.064 -8.832 20.668 1.00 97.81 227 TYR A N 1
ATOM 1783 C CA . TYR A 1 227 ? -16.851 -9.239 19.975 1.00 97.81 227 TYR A CA 1
ATOM 1784 C C . TYR A 1 227 ? -17.161 -9.638 18.538 1.00 97.81 227 TYR A C 1
ATOM 1786 O O . TYR A 1 227 ? -18.118 -10.361 18.250 1.00 97.81 227 TYR A O 1
ATOM 1794 N N . ARG A 1 228 ? -16.300 -9.187 17.635 1.00 95.31 228 ARG A N 1
ATOM 1795 C CA . ARG A 1 228 ? -16.191 -9.746 16.290 1.00 95.31 228 ARG A CA 1
ATOM 1796 C C . ARG A 1 228 ? -15.526 -11.134 16.328 1.00 95.31 228 ARG A C 1
ATOM 1798 O O . ARG A 1 228 ? -15.012 -11.516 17.383 1.00 95.31 228 ARG A O 1
ATOM 1805 N N . PRO A 1 229 ? -15.546 -11.900 15.219 1.00 93.31 229 PRO A N 1
ATOM 1806 C CA . PRO A 1 229 ? -14.966 -13.242 15.148 1.00 93.31 229 PRO A CA 1
ATOM 1807 C C . PRO A 1 229 ? -13.577 -13.370 15.791 1.00 93.31 229 PRO A C 1
ATOM 1809 O O . PRO A 1 229 ? -12.772 -12.440 15.766 1.00 93.31 229 PRO A O 1
ATOM 1812 N N . ALA A 1 230 ? -13.305 -14.530 16.395 1.00 91.88 230 ALA A N 1
ATOM 1813 C CA . ALA A 1 230 ? -12.104 -14.755 17.202 1.00 91.88 230 ALA A CA 1
ATOM 1814 C C . ALA A 1 230 ? -10.793 -14.605 16.407 1.00 91.88 230 ALA A C 1
ATOM 1816 O O . ALA A 1 230 ? -9.773 -14.220 16.970 1.00 91.88 230 ALA A O 1
ATOM 1817 N N . ASP A 1 231 ? -10.821 -14.869 15.103 1.00 88.44 231 ASP A N 1
ATOM 1818 C CA . ASP A 1 231 ? -9.697 -14.707 14.179 1.00 88.44 231 ASP A CA 1
ATOM 1819 C C . ASP A 1 231 ? -9.389 -13.240 13.824 1.00 88.44 231 ASP A C 1
ATOM 1821 O O . ASP A 1 231 ? -8.342 -12.959 13.243 1.00 88.44 231 ASP A O 1
ATOM 1825 N N . GLU A 1 232 ? -10.254 -12.299 14.215 1.00 90.50 232 GLU A N 1
ATOM 1826 C CA . GLU A 1 232 ? -9.996 -10.856 14.143 1.00 90.50 232 GLU A CA 1
ATOM 1827 C C . GLU A 1 232 ? -9.368 -10.297 15.445 1.00 90.50 232 GLU A C 1
ATOM 1829 O O . GLU A 1 232 ? -8.970 -9.131 15.484 1.00 90.50 232 GLU A O 1
ATOM 1834 N N . GLN A 1 233 ? -9.255 -11.109 16.510 1.00 95.62 233 GLN A N 1
ATOM 1835 C CA . GLN A 1 233 ? -8.745 -10.703 17.830 1.00 95.62 233 GLN A CA 1
ATOM 1836 C C . GLN A 1 233 ? -7.240 -11.006 17.970 1.00 95.62 233 GLN A C 1
ATOM 1838 O O . GLN A 1 233 ? -6.836 -12.040 18.505 1.00 95.62 233 GLN A O 1
ATOM 1843 N N . LEU A 1 234 ? -6.390 -10.083 17.523 1.00 95.44 234 LEU A N 1
ATOM 1844 C CA . LEU A 1 234 ? -4.939 -10.271 17.370 1.00 95.44 234 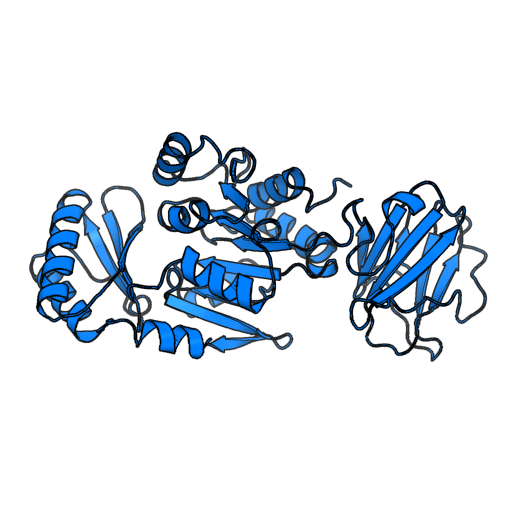LEU A CA 1
ATOM 1845 C C . LEU A 1 234 ? -4.122 -9.683 18.539 1.00 95.44 234 LEU A C 1
ATOM 1847 O O . LEU A 1 234 ? -4.664 -9.056 19.447 1.00 95.44 234 LEU A O 1
ATOM 1851 N N . GLU A 1 235 ? -2.799 -9.890 18.553 1.00 96.19 235 GLU A N 1
ATOM 1852 C CA . GLU A 1 235 ? -1.925 -9.478 19.673 1.00 96.19 235 GLU A CA 1
ATOM 1853 C C . GLU A 1 235 ? -2.010 -7.971 19.977 1.00 96.19 235 GLU A C 1
ATOM 1855 O O . GLU A 1 235 ? -2.121 -7.559 21.136 1.00 96.19 235 GLU A O 1
ATOM 1860 N N . PHE A 1 236 ? -2.001 -7.152 18.924 1.00 97.69 236 PHE A N 1
ATOM 1861 C CA . PHE A 1 236 ? -1.987 -5.688 18.999 1.00 97.69 236 PHE A CA 1
ATOM 1862 C C . PHE A 1 236 ? -3.306 -5.050 18.544 1.00 97.69 236 PHE A C 1
ATOM 1864 O O . PHE A 1 236 ? -3.335 -3.850 18.261 1.00 97.69 236 PHE A O 1
ATOM 1871 N N . LYS A 1 237 ? -4.378 -5.853 18.450 1.00 97.31 237 LYS A N 1
ATOM 1872 C CA . LYS A 1 237 ? -5.698 -5.431 17.973 1.00 97.31 237 LYS A CA 1
ATOM 1873 C C . LYS A 1 237 ? -6.829 -6.220 18.638 1.00 97.31 237 LYS A C 1
ATOM 1875 O O . LYS A 1 237 ? -6.879 -7.443 18.551 1.00 97.31 237 LYS A O 1
ATOM 1880 N N . ILE A 1 238 ? -7.794 -5.513 19.214 1.00 98.00 238 ILE A N 1
ATOM 1881 C CA . ILE A 1 238 ? -9.131 -6.032 19.537 1.00 98.00 238 ILE A CA 1
ATOM 1882 C C . ILE A 1 238 ? -10.152 -5.326 18.665 1.00 98.00 238 ILE A C 1
ATOM 1884 O O . ILE A 1 238 ? -9.997 -4.137 18.408 1.00 98.00 238 ILE A O 1
ATOM 1888 N N . VAL A 1 239 ? -11.196 -6.025 18.224 1.00 96.50 239 VAL A N 1
ATOM 1889 C CA . VAL A 1 239 ? -12.280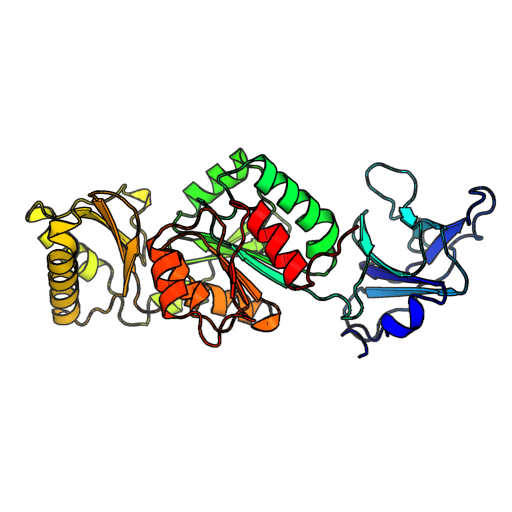 -5.381 17.477 1.00 96.50 239 VAL A CA 1
ATOM 1890 C C . VAL A 1 239 ? -13.661 -5.768 17.986 1.00 96.50 239 VAL A C 1
ATOM 1892 O O . VAL A 1 239 ? -13.981 -6.946 18.186 1.00 96.50 239 VAL A O 1
ATOM 1895 N N . LEU A 1 240 ? -14.482 -4.738 18.188 1.00 98.00 240 LEU A N 1
ATOM 1896 C CA . LEU A 1 240 ? -15.863 -4.832 18.644 1.00 98.00 240 LEU A CA 1
ATOM 1897 C C . LEU A 1 240 ? -16.827 -4.361 17.552 1.00 98.00 240 LEU A C 1
ATOM 1899 O O . LEU A 1 240 ? -16.533 -3.430 16.805 1.00 98.00 240 LEU A O 1
ATOM 1903 N N . GLY A 1 241 ? -18.003 -4.977 17.490 1.00 97.56 241 GLY A N 1
ATOM 1904 C CA . GLY A 1 241 ? -19.177 -4.403 16.844 1.00 97.56 241 GLY A CA 1
ATOM 1905 C C . GLY A 1 241 ? -19.947 -3.547 17.847 1.00 97.56 241 GLY A C 1
ATOM 1906 O O . GLY A 1 241 ? -20.364 -4.051 18.890 1.00 97.56 241 GLY A O 1
ATOM 1907 N N . VAL A 1 242 ? -20.147 -2.267 17.536 1.00 97.69 242 VAL A N 1
ATOM 1908 C CA . VAL A 1 242 ? -20.791 -1.279 18.422 1.00 97.69 242 VAL A CA 1
ATOM 1909 C C . VAL A 1 242 ? -21.919 -0.574 17.674 1.00 97.69 242 VAL A C 1
ATOM 1911 O O . VAL A 1 242 ? -21.760 -0.231 16.501 1.00 97.69 242 VAL A O 1
ATOM 1914 N N . LYS A 1 243 ? -23.074 -0.356 18.312 1.00 95.44 243 LYS A N 1
ATOM 1915 C CA . LYS A 1 243 ? -24.139 0.455 17.699 1.00 95.44 243 LYS A CA 1
ATOM 1916 C C . LYS A 1 243 ? -23.691 1.906 17.613 1.00 95.44 243 LYS A C 1
ATOM 1918 O O . LYS A 1 243 ? -23.084 2.430 18.541 1.00 95.44 243 LYS A O 1
ATOM 1923 N N . LYS A 1 244 ? -24.057 2.591 16.532 1.00 94.12 244 LYS A N 1
ATOM 1924 C CA . LYS A 1 244 ? -23.725 4.006 16.330 1.00 94.12 244 LYS A CA 1
ATOM 1925 C C . LYS A 1 244 ? -24.218 4.890 17.484 1.00 94.12 244 LYS A C 1
ATOM 1927 O O . LYS A 1 244 ? -23.526 5.833 17.841 1.00 94.12 244 LYS A O 1
ATOM 1932 N N . SER A 1 245 ? -25.374 4.573 18.075 1.00 95.50 245 SER A N 1
ATOM 1933 C CA . SER A 1 245 ? -25.929 5.297 19.230 1.00 95.50 245 SER A CA 1
ATOM 1934 C C . SER A 1 245 ? -25.076 5.202 20.494 1.00 95.50 245 SER A C 1
ATOM 1936 O O . SER A 1 245 ? -25.132 6.106 21.320 1.00 95.50 245 SER A O 1
ATOM 1938 N N . ASP A 1 246 ? -24.302 4.125 20.634 1.00 96.88 246 ASP A N 1
ATOM 1939 C CA . ASP A 1 246 ? -23.581 3.785 21.865 1.00 96.88 246 ASP A CA 1
ATOM 1940 C C . ASP A 1 246 ? -22.069 4.040 21.722 1.00 96.88 246 ASP A C 1
ATOM 1942 O O . ASP A 1 246 ? -21.313 3.900 22.682 1.00 96.88 246 ASP A O 1
ATOM 1946 N N . LEU A 1 247 ? -21.617 4.417 20.520 1.00 95.69 247 LEU A N 1
ATOM 1947 C CA . LEU A 1 247 ? -20.208 4.493 20.143 1.00 95.69 247 LEU A CA 1
ATOM 1948 C C . LEU A 1 247 ? -19.403 5.438 21.045 1.00 95.69 247 LEU A C 1
ATOM 1950 O O . LEU A 1 247 ? -18.401 5.012 21.616 1.00 95.69 247 LEU A O 1
ATOM 1954 N N . ASP A 1 248 ? -19.860 6.678 21.225 1.00 96.56 248 ASP A N 1
ATOM 1955 C CA . ASP A 1 248 ? -19.148 7.681 22.030 1.00 96.56 248 ASP A CA 1
ATOM 1956 C C . ASP A 1 248 ? -18.990 7.229 23.490 1.00 96.56 248 ASP A C 1
ATOM 1958 O O . ASP A 1 248 ? -17.937 7.413 24.110 1.00 96.56 248 ASP A O 1
ATOM 1962 N N . GLU A 1 249 ? -20.025 6.585 24.038 1.00 97.19 249 GLU A N 1
ATOM 1963 C CA . GLU A 1 249 ? -20.014 6.077 25.408 1.00 97.19 249 GLU A CA 1
ATOM 1964 C C . GLU A 1 249 ? -19.070 4.879 25.552 1.00 97.19 249 GLU A C 1
ATOM 1966 O O . GLU A 1 249 ? -18.290 4.815 26.507 1.00 97.19 249 GLU A O 1
ATOM 1971 N N . VAL A 1 250 ? -19.100 3.946 24.596 1.00 98.06 250 VAL A N 1
ATOM 1972 C CA . VAL A 1 250 ? -18.213 2.775 24.574 1.00 98.06 250 VAL A CA 1
ATOM 1973 C C . VAL A 1 250 ? -16.754 3.208 24.438 1.00 98.06 250 VAL A C 1
ATOM 1975 O O . VAL A 1 250 ? -15.912 2.745 25.207 1.00 98.06 250 VAL A O 1
ATOM 1978 N N . GLN A 1 251 ? -16.444 4.138 23.528 1.00 98.00 251 GLN A N 1
ATOM 1979 C CA . GLN A 1 251 ? -15.088 4.672 23.362 1.00 98.00 251 GLN A CA 1
ATOM 1980 C C . GLN A 1 251 ? -14.588 5.355 24.638 1.00 98.00 251 GLN A C 1
ATOM 1982 O O . GLN A 1 251 ? -13.453 5.114 25.060 1.00 98.00 251 GLN A O 1
ATOM 1987 N N . SER A 1 252 ? -15.439 6.162 25.276 1.00 97.62 252 SER A N 1
ATOM 1988 C CA . SER A 1 252 ? -15.108 6.858 26.524 1.00 97.62 252 SER A CA 1
ATOM 1989 C C . SER A 1 252 ? -14.885 5.875 27.675 1.00 97.62 252 SER A C 1
ATOM 1991 O O . SER A 1 252 ? -13.930 6.026 28.439 1.00 97.62 252 SER A O 1
ATOM 1993 N N . SER A 1 253 ? -15.728 4.841 27.771 1.00 97.12 253 SER A N 1
ATOM 1994 C CA . SER A 1 253 ? -15.637 3.805 28.807 1.00 97.12 253 SER A CA 1
ATOM 1995 C C . SER A 1 253 ? -14.355 2.990 28.667 1.00 97.12 253 SER A C 1
ATOM 1997 O O . SER A 1 253 ? -13.613 2.861 29.639 1.00 97.12 253 SER A O 1
ATOM 1999 N N . ILE A 1 254 ? -14.047 2.512 27.454 1.00 98.06 254 ILE A N 1
ATOM 2000 C CA . ILE A 1 254 ? -12.813 1.765 27.179 1.00 98.06 254 ILE A CA 1
ATOM 2001 C C . ILE A 1 254 ? -11.589 2.634 27.478 1.00 98.06 254 ILE A C 1
ATOM 2003 O O . ILE A 1 254 ? -10.726 2.201 28.236 1.00 98.06 254 ILE A O 1
ATOM 2007 N N . SER A 1 255 ? -11.528 3.859 26.943 1.00 97.50 255 SER A N 1
ATOM 2008 C CA . SER A 1 255 ? -10.383 4.765 27.141 1.00 97.50 255 SER A CA 1
ATOM 2009 C C . SER A 1 255 ? -10.136 5.044 28.626 1.00 97.50 255 SER A C 1
ATOM 2011 O O . SER A 1 255 ? -9.036 4.817 29.122 1.00 97.50 255 SER A O 1
ATOM 2013 N N . SER A 1 256 ? -11.183 5.414 29.372 1.00 96.69 256 SER A N 1
ATOM 2014 C CA . SER A 1 256 ? -11.075 5.677 30.816 1.00 96.69 256 SER A CA 1
ATOM 2015 C C . SER A 1 256 ? -10.586 4.449 31.589 1.00 96.69 256 SER A C 1
ATOM 2017 O O . SER A 1 256 ? -9.762 4.554 32.499 1.00 96.69 256 SER A O 1
ATOM 2019 N N . ARG A 1 257 ? -11.095 3.266 31.228 1.00 96.94 257 ARG A N 1
ATOM 2020 C CA . ARG A 1 257 ? -10.799 2.001 31.904 1.00 96.94 257 ARG A CA 1
ATOM 2021 C C . ARG A 1 257 ? -9.368 1.527 31.660 1.00 96.94 257 ARG A C 1
ATOM 2023 O O . ARG A 1 257 ? -8.755 1.023 32.599 1.00 96.94 257 ARG A O 1
ATOM 2030 N N . ILE A 1 258 ? -8.840 1.669 30.442 1.00 97.19 258 ILE A N 1
ATOM 2031 C CA . ILE A 1 258 ? -7.456 1.271 30.134 1.00 97.19 258 ILE A CA 1
ATOM 2032 C C . ILE A 1 258 ? -6.442 2.282 30.684 1.00 97.19 258 ILE A C 1
ATOM 2034 O O . ILE A 1 258 ? -5.391 1.877 31.179 1.00 97.19 258 ILE A O 1
ATOM 2038 N N . GLU A 1 259 ? -6.770 3.578 30.668 1.00 96.19 259 GLU A N 1
ATOM 2039 C CA . GLU A 1 259 ? -5.908 4.634 31.210 1.00 96.19 259 GLU A CA 1
ATOM 2040 C C . GLU A 1 259 ? -5.736 4.506 32.728 1.00 96.19 259 GLU A C 1
ATOM 2042 O O . GLU A 1 259 ? -4.633 4.712 33.237 1.00 96.19 259 GLU A O 1
ATOM 2047 N N . ALA A 1 260 ? -6.790 4.100 33.447 1.00 96.56 260 ALA A N 1
ATOM 2048 C CA . ALA A 1 260 ? -6.735 3.833 34.886 1.00 96.56 260 ALA A CA 1
ATOM 2049 C C . ALA A 1 260 ? -5.709 2.745 35.265 1.00 96.56 260 ALA A C 1
ATOM 2051 O O . ALA A 1 260 ? -5.136 2.795 36.353 1.00 96.56 260 ALA A O 1
ATOM 2052 N N . ASP A 1 261 ? -5.427 1.821 34.345 1.00 95.25 261 ASP A N 1
ATOM 2053 C CA . ASP A 1 261 ? -4.444 0.743 34.503 1.00 95.25 261 ASP A CA 1
ATOM 2054 C C . ASP A 1 261 ? -3.076 1.093 33.879 1.00 95.25 261 ASP A C 1
ATOM 2056 O O . ASP A 1 261 ? -2.186 0.246 33.785 1.00 95.25 261 ASP A O 1
ATOM 2060 N N . GLY A 1 262 ? -2.884 2.339 33.427 1.00 95.25 262 GLY A N 1
ATOM 2061 C CA . GLY A 1 262 ? -1.652 2.798 32.778 1.00 95.25 262 GLY A CA 1
ATOM 2062 C C . GLY A 1 262 ? -1.435 2.246 31.365 1.00 95.25 262 GLY A C 1
ATOM 2063 O O . GLY A 1 262 ? -0.338 2.385 30.817 1.00 95.25 262 GLY A O 1
ATOM 2064 N N . CYS A 1 263 ? -2.457 1.631 30.767 1.00 96.81 263 CYS A N 1
ATOM 2065 C CA . CYS A 1 263 ? -2.432 1.137 29.397 1.00 96.81 263 CYS A CA 1
ATOM 2066 C C . CYS A 1 263 ? -2.787 2.260 28.415 1.00 96.81 263 CYS A C 1
ATOM 2068 O O . CYS A 1 263 ? -3.617 3.126 28.687 1.00 96.81 263 CYS A O 1
ATOM 2070 N N . LYS A 1 264 ? -2.169 2.225 27.237 1.00 96.94 264 LYS A N 1
ATOM 2071 C CA . LYS A 1 264 ? -2.450 3.122 26.117 1.00 96.94 264 LYS A CA 1
ATOM 2072 C C . LYS A 1 264 ? -2.995 2.317 24.949 1.00 96.94 264 LYS A C 1
ATOM 2074 O O . LYS A 1 264 ? -2.504 1.226 24.670 1.00 96.94 264 LYS A O 1
ATOM 2079 N N . ALA A 1 265 ? -3.960 2.883 24.238 1.00 97.38 265 ALA A N 1
ATOM 2080 C CA . ALA A 1 265 ? -4.465 2.326 22.993 1.00 97.38 265 ALA A CA 1
ATOM 2081 C C . ALA A 1 265 ? -4.887 3.442 22.039 1.00 97.38 265 ALA A C 1
ATOM 2083 O O . ALA A 1 265 ? -5.163 4.567 22.455 1.00 97.38 265 ALA A O 1
ATOM 2084 N N . LYS A 1 266 ? -4.953 3.107 20.755 1.00 96.25 266 LYS A N 1
ATOM 2085 C CA . LYS A 1 266 ? -5.561 3.930 19.715 1.00 96.25 266 LYS A CA 1
ATOM 2086 C C . LYS A 1 266 ? -6.878 3.293 19.302 1.00 96.25 266 LYS A C 1
ATOM 2088 O O . LYS A 1 266 ? -6.919 2.101 19.016 1.00 96.25 266 LYS A O 1
ATOM 2093 N N . LEU A 1 267 ? -7.942 4.085 19.266 1.00 95.38 267 LEU A N 1
ATOM 2094 C CA . LEU A 1 267 ? -9.266 3.635 18.854 1.00 95.38 267 LEU A CA 1
ATOM 2095 C C . LEU A 1 267 ? -9.512 4.116 17.421 1.00 95.38 267 LEU A C 1
ATOM 2097 O O . LEU A 1 267 ? -9.381 5.306 17.139 1.00 95.38 267 LEU A O 1
ATOM 2101 N N . VAL A 1 268 ? -9.839 3.195 16.520 1.00 92.19 268 VAL A N 1
ATOM 2102 C CA . VAL A 1 268 ? -10.168 3.478 15.118 1.00 92.19 268 VAL A CA 1
ATOM 2103 C C . VAL A 1 268 ? -11.566 2.951 14.839 1.00 92.19 268 VAL A C 1
ATOM 2105 O O . VAL A 1 268 ? -11.887 1.812 15.166 1.00 92.19 268 VAL A O 1
ATOM 2108 N N . VAL A 1 269 ? -12.407 3.796 14.250 1.00 90.38 269 VAL A N 1
ATOM 2109 C CA . VAL A 1 269 ? -13.788 3.452 13.909 1.00 90.38 269 VAL A CA 1
ATOM 2110 C C . VAL A 1 269 ? -13.895 3.273 12.403 1.00 90.38 269 VAL A C 1
ATOM 2112 O O . VAL A 1 269 ? -13.357 4.073 11.641 1.00 90.38 269 VAL A O 1
ATOM 2115 N N . SER A 1 270 ? -14.598 2.230 11.977 1.00 86.62 270 SER A N 1
ATOM 2116 C CA . SER A 1 270 ? -14.912 1.989 10.570 1.00 86.62 270 SER A CA 1
ATOM 2117 C C . SER A 1 270 ? -16.309 1.386 10.384 1.00 86.62 270 SER A C 1
ATOM 2119 O O . SER A 1 270 ? -16.989 1.007 11.346 1.00 86.62 270 SER A O 1
ATOM 2121 N N . GLY A 1 271 ? -16.743 1.295 9.127 1.00 84.19 271 GLY A N 1
ATOM 2122 C CA . GLY A 1 271 ? -18.013 0.688 8.731 1.00 84.19 271 GLY A CA 1
ATOM 2123 C C . GLY A 1 271 ? -19.167 1.684 8.606 1.00 84.19 271 GLY A C 1
ATOM 2124 O O . GLY A 1 271 ? -19.107 2.824 9.057 1.00 84.19 271 GLY A O 1
ATOM 2125 N N . SER A 1 272 ? -20.259 1.230 7.993 1.00 79.56 272 SER A N 1
ATOM 2126 C CA . SER A 1 272 ? -21.420 2.056 7.651 1.00 79.56 272 SER A CA 1
ATOM 2127 C C . SER A 1 272 ? -22.729 1.493 8.226 1.00 79.56 272 SER A C 1
ATOM 2129 O O . SER A 1 272 ? -22.789 0.372 8.729 1.00 79.56 272 SER A O 1
ATOM 2131 N N . GLY A 1 273 ? -23.802 2.290 8.188 1.00 86.19 273 GLY A N 1
ATOM 2132 C CA . GLY A 1 273 ? -25.124 1.899 8.703 1.00 86.19 273 GLY A CA 1
ATOM 2133 C C . GLY A 1 273 ? -25.310 2.159 10.203 1.00 86.19 273 GLY A C 1
ATOM 2134 O O . GLY A 1 273 ? -24.843 3.179 10.710 1.00 86.19 273 GLY A O 1
ATOM 2135 N N . GLU A 1 274 ? -26.001 1.257 10.904 1.00 91.19 274 GLU A N 1
ATOM 2136 C CA . GLU A 1 274 ? -26.313 1.379 12.344 1.00 91.19 274 GLU A CA 1
ATOM 2137 C C . GLU A 1 274 ? -25.250 0.764 13.262 1.00 91.19 274 GLU A C 1
ATOM 2139 O O . GLU A 1 274 ? -25.188 1.089 14.445 1.00 91.19 274 GLU A O 1
ATOM 2144 N N . TRP A 1 275 ? -24.396 -0.105 12.724 1.00 93.25 275 TRP A N 1
ATOM 2145 C CA . TRP A 1 275 ? -23.289 -0.719 13.452 1.00 93.25 275 TRP A CA 1
ATOM 2146 C C . TRP A 1 275 ? -21.955 -0.166 12.954 1.00 93.25 275 TRP A C 1
ATOM 2148 O O . TRP A 1 275 ? -21.817 0.238 11.798 1.00 93.25 275 TRP A O 1
ATOM 2158 N N . ARG A 1 276 ? -20.973 -0.119 13.844 1.00 92.94 276 ARG A N 1
ATOM 2159 C CA . ARG A 1 276 ? -19.591 0.274 13.574 1.00 92.94 276 ARG A CA 1
ATOM 2160 C C . ARG A 1 276 ? -18.647 -0.801 14.069 1.00 92.94 276 ARG A C 1
ATOM 2162 O O . ARG A 1 276 ? -18.961 -1.520 15.019 1.00 92.94 276 ARG A O 1
ATOM 2169 N N . PHE A 1 277 ? -17.493 -0.887 13.430 1.00 93.69 277 PHE A N 1
ATOM 2170 C CA . PHE A 1 277 ? -16.364 -1.647 13.939 1.00 93.69 277 PHE A CA 1
ATOM 2171 C C . PHE A 1 277 ? -15.461 -0.690 14.701 1.00 93.69 277 PHE A C 1
ATOM 2173 O O . PHE A 1 277 ? -15.047 0.335 14.162 1.00 93.69 277 PHE A O 1
ATOM 2180 N N . LEU A 1 278 ? -15.214 -1.011 15.966 1.00 96.06 278 LEU A N 1
ATOM 2181 C CA . LEU A 1 278 ? -14.294 -0.288 16.828 1.00 96.06 278 LEU A CA 1
ATOM 2182 C C . LEU A 1 278 ? -13.040 -1.140 16.993 1.00 96.06 278 LEU A C 1
ATOM 2184 O O . LEU A 1 278 ? -13.054 -2.119 17.738 1.00 96.06 278 LEU A O 1
ATOM 2188 N N . ASP A 1 279 ? -11.981 -0.772 16.280 1.00 95.56 279 ASP A N 1
ATOM 2189 C CA . ASP A 1 279 ? -10.655 -1.362 16.405 1.00 95.56 279 ASP A CA 1
ATOM 2190 C C . ASP A 1 279 ? -9.905 -0.668 17.554 1.00 95.56 279 ASP A C 1
ATOM 2192 O O . ASP A 1 279 ? -9.652 0.537 17.514 1.00 95.56 279 ASP A O 1
ATOM 2196 N N . ILE A 1 280 ? -9.531 -1.426 18.582 1.00 97.88 280 ILE A N 1
ATOM 2197 C CA . ILE A 1 280 ? -8.673 -0.991 19.684 1.00 97.88 280 ILE A CA 1
ATOM 2198 C C . ILE A 1 280 ? -7.271 -1.537 19.429 1.00 97.88 280 ILE A C 1
ATOM 2200 O O . ILE A 1 280 ? -7.044 -2.747 19.472 1.00 97.88 280 ILE A O 1
ATOM 2204 N N . LEU A 1 281 ? -6.339 -0.637 19.143 1.00 97.50 281 LEU A N 1
ATOM 2205 C CA . LEU A 1 281 ? -5.004 -0.932 18.636 1.00 97.50 281 LEU A CA 1
ATOM 2206 C C . LEU A 1 281 ? -3.919 -0.514 19.629 1.00 97.50 281 LEU A C 1
ATOM 2208 O O . LEU A 1 281 ? -4.103 0.429 20.405 1.00 97.50 281 LEU A O 1
ATOM 2212 N N . SER A 1 282 ? -2.743 -1.138 19.529 1.00 97.88 282 SER A N 1
ATOM 2213 C CA . SER A 1 282 ? -1.515 -0.583 20.116 1.00 97.88 282 SER A CA 1
ATOM 2214 C C . SER A 1 282 ? -1.352 0.897 19.708 1.00 97.88 282 SER A C 1
ATOM 2216 O O . SER A 1 282 ? -1.615 1.244 18.555 1.00 97.88 282 SER A O 1
ATOM 2218 N N . PRO A 1 283 ? -0.950 1.808 20.616 1.00 96.62 283 PRO A N 1
ATOM 2219 C CA . PRO A 1 283 ? -1.124 3.253 20.438 1.00 96.62 283 PRO A CA 1
ATOM 2220 C C . PRO A 1 283 ? -0.373 3.852 19.241 1.00 96.62 283 PRO A C 1
ATOM 2222 O O . PRO A 1 283 ? -0.799 4.876 18.712 1.00 96.62 283 PRO A O 1
ATOM 2225 N N . THR A 1 284 ? 0.724 3.234 18.794 1.00 94.88 284 THR A N 1
ATOM 2226 C CA . THR A 1 284 ? 1.478 3.678 17.605 1.00 94.88 284 THR A CA 1
ATOM 2227 C C . THR A 1 284 ? 1.124 2.906 16.334 1.00 94.88 284 THR A C 1
ATOM 2229 O O . THR A 1 284 ? 1.665 3.216 15.272 1.00 94.88 284 THR A O 1
ATOM 2232 N N . ALA A 1 285 ? 0.237 1.912 16.411 1.00 96.50 285 ALA A N 1
ATOM 2233 C CA . ALA A 1 285 ? -0.263 1.205 15.240 1.00 96.50 285 ALA A CA 1
ATOM 2234 C C . ALA A 1 285 ? -1.225 2.088 14.423 1.00 96.50 285 ALA A C 1
ATOM 2236 O O . ALA A 1 285 ? -1.699 3.146 14.861 1.00 96.50 285 ALA A O 1
ATOM 2237 N N . GLY A 1 286 ? -1.511 1.655 13.202 1.00 95.69 286 GLY A N 1
ATOM 2238 C CA . GLY A 1 286 ? -2.363 2.379 12.267 1.00 95.69 286 GLY A CA 1
ATOM 2239 C C . GLY A 1 286 ? -1.825 2.318 10.847 1.00 95.69 286 GLY A C 1
ATOM 2240 O O . GLY A 1 286 ? -0.627 2.134 10.628 1.00 95.69 286 GLY A O 1
ATOM 2241 N N . LYS A 1 287 ? -2.715 2.538 9.874 1.00 97.00 287 LYS A N 1
ATOM 2242 C CA . LYS A 1 287 ? -2.358 2.492 8.453 1.00 97.00 287 LYS A CA 1
ATOM 2243 C C . LYS A 1 287 ? -1.214 3.453 8.099 1.00 97.00 287 LYS A C 1
ATOM 2245 O O . LYS A 1 287 ? -0.278 3.027 7.430 1.00 97.00 287 LYS A O 1
ATOM 2250 N N . LEU A 1 288 ? -1.242 4.701 8.585 1.00 97.38 288 LEU A N 1
ATOM 2251 C CA . LEU A 1 288 ? -0.199 5.700 8.302 1.00 97.38 288 LEU A CA 1
ATOM 2252 C C . LEU A 1 288 ? 1.175 5.314 8.867 1.00 97.38 288 LEU A C 1
ATOM 2254 O O . LEU A 1 288 ? 2.154 5.296 8.131 1.00 97.38 288 LEU A O 1
ATOM 2258 N N . SER A 1 289 ? 1.262 4.997 10.161 1.00 97.44 289 SER A N 1
ATOM 2259 C CA . SER A 1 289 ? 2.548 4.715 10.813 1.00 97.44 289 SER A CA 1
ATOM 2260 C C . SER A 1 289 ? 3.199 3.445 10.263 1.00 97.44 289 SER A C 1
ATOM 2262 O O . SER A 1 289 ? 4.405 3.425 10.014 1.00 97.44 289 SER A O 1
ATOM 2264 N N . ALA A 1 290 ? 2.400 2.411 9.991 1.00 98.31 290 ALA A N 1
ATOM 2265 C CA . ALA A 1 290 ? 2.880 1.204 9.331 1.00 98.31 290 ALA A CA 1
ATOM 2266 C C . ALA A 1 290 ? 3.330 1.480 7.884 1.00 98.31 290 ALA A C 1
ATOM 2268 O O . ALA A 1 290 ? 4.391 1.011 7.472 1.00 98.31 290 ALA A O 1
ATOM 2269 N N . MET A 1 291 ? 2.573 2.288 7.127 1.00 98.44 291 MET A N 1
ATOM 2270 C CA . MET A 1 291 ? 2.958 2.713 5.777 1.00 98.44 291 MET A CA 1
ATOM 2271 C C . MET A 1 291 ? 4.299 3.448 5.784 1.00 98.44 291 MET A C 1
ATOM 2273 O O . MET A 1 291 ? 5.173 3.122 4.984 1.00 98.44 291 MET A O 1
ATOM 2277 N N . GLN A 1 292 ? 4.481 4.405 6.694 1.00 98.25 292 GLN A N 1
ATOM 2278 C CA . GLN A 1 292 ? 5.711 5.191 6.809 1.00 98.25 292 GLN A CA 1
ATOM 2279 C C . GLN A 1 292 ? 6.913 4.315 7.157 1.00 98.25 292 GLN A C 1
ATOM 2281 O O . GLN A 1 292 ? 7.960 4.446 6.525 1.00 98.25 292 GLN A O 1
ATOM 2286 N N . ARG A 1 293 ? 6.748 3.345 8.066 1.00 98.00 293 ARG A N 1
ATOM 2287 C CA . ARG A 1 293 ? 7.791 2.354 8.359 1.00 98.00 293 ARG A CA 1
ATOM 2288 C C . ARG A 1 293 ? 8.209 1.576 7.112 1.00 98.00 293 ARG A C 1
ATOM 2290 O O . ARG A 1 293 ? 9.404 1.438 6.849 1.00 98.00 293 ARG A O 1
ATOM 2297 N N . VAL A 1 294 ? 7.244 1.053 6.353 1.00 98.50 294 VAL A N 1
ATOM 2298 C CA . VAL A 1 294 ? 7.532 0.288 5.128 1.00 98.50 294 VAL A CA 1
ATOM 2299 C C . VAL A 1 294 ? 8.190 1.183 4.077 1.00 98.50 294 VAL A C 1
ATOM 2301 O O . VAL A 1 294 ? 9.200 0.792 3.494 1.00 98.50 294 VAL A O 1
ATOM 2304 N N . ARG A 1 295 ? 7.679 2.405 3.886 1.00 97.56 295 ARG A N 1
ATOM 2305 C CA . ARG A 1 295 ? 8.242 3.423 2.988 1.00 97.56 295 ARG A CA 1
ATOM 2306 C C . ARG A 1 295 ? 9.714 3.700 3.298 1.00 97.56 295 ARG A C 1
ATOM 2308 O O . ARG A 1 295 ? 10.544 3.674 2.390 1.00 97.56 295 ARG A O 1
ATOM 2315 N N . GLU A 1 296 ? 10.039 3.937 4.565 1.00 96.81 296 GLU A N 1
ATOM 2316 C CA . GLU A 1 296 ? 11.405 4.215 5.020 1.00 96.81 296 GLU A CA 1
ATOM 2317 C C . GLU A 1 296 ? 12.330 3.010 4.832 1.00 96.81 296 GLU A C 1
ATOM 2319 O O . GLU A 1 296 ? 13.425 3.162 4.292 1.00 96.81 296 GLU A O 1
ATOM 2324 N N . LYS A 1 297 ? 11.880 1.800 5.192 1.00 97.25 297 LYS A N 1
ATOM 2325 C CA . LYS A 1 297 ? 12.646 0.556 4.994 1.00 97.25 297 LYS A CA 1
ATOM 2326 C C . LYS A 1 297 ? 12.929 0.265 3.517 1.00 97.25 297 LYS A C 1
ATOM 2328 O O . LYS A 1 297 ? 13.988 -0.273 3.205 1.00 97.25 297 LYS A O 1
ATOM 2333 N N . LEU A 1 298 ? 12.015 0.633 2.618 1.00 94.81 298 LEU A N 1
ATOM 2334 C CA . LEU A 1 298 ? 12.179 0.486 1.168 1.00 94.81 298 LEU A CA 1
ATOM 2335 C C . LEU A 1 298 ? 12.941 1.653 0.512 1.00 94.81 298 LEU A C 1
ATOM 2337 O O . LEU A 1 298 ? 13.248 1.583 -0.677 1.00 94.81 298 LEU A O 1
ATOM 2341 N N . GLY A 1 299 ? 13.252 2.723 1.252 1.00 92.94 299 GLY A N 1
ATOM 2342 C CA . GLY A 1 299 ? 13.992 3.877 0.736 1.00 92.94 299 GLY A CA 1
ATOM 2343 C C . GLY A 1 299 ? 13.189 4.760 -0.227 1.00 92.94 299 GLY A C 1
ATOM 2344 O O . GLY A 1 299 ? 13.748 5.272 -1.200 1.00 92.94 299 GLY A O 1
ATOM 2345 N N . PHE A 1 300 ? 11.884 4.926 0.011 1.00 93.88 300 PHE A N 1
ATOM 2346 C CA . PHE A 1 300 ? 11.011 5.797 -0.788 1.00 93.88 300 PHE A CA 1
ATOM 2347 C C . PHE A 1 300 ? 10.745 7.141 -0.093 1.00 93.88 300 PHE A C 1
ATOM 2349 O O . PHE A 1 300 ? 10.464 7.211 1.108 1.00 93.88 300 PHE A O 1
ATOM 2356 N N . GLY A 1 301 ? 10.811 8.235 -0.855 1.00 92.19 301 GLY A N 1
ATOM 2357 C CA . GLY A 1 301 ? 10.377 9.555 -0.388 1.00 92.19 301 GLY A CA 1
ATOM 2358 C C . GLY A 1 301 ? 8.847 9.718 -0.420 1.00 92.19 301 GLY A C 1
ATOM 2359 O O . GLY A 1 301 ? 8.171 8.943 -1.105 1.00 92.19 301 GLY A O 1
ATOM 2360 N N . PRO A 1 302 ? 8.279 10.732 0.266 1.00 93.31 302 PRO A N 1
ATOM 2361 C CA . PRO A 1 302 ? 6.839 11.003 0.227 1.00 93.31 302 PRO A CA 1
ATOM 2362 C C . PRO A 1 302 ? 6.301 11.260 -1.187 1.00 93.31 302 PRO A C 1
ATOM 2364 O O . PRO A 1 302 ? 5.279 10.701 -1.567 1.00 93.31 302 PRO A O 1
ATOM 2367 N N . GLU A 1 303 ? 7.049 12.002 -2.006 1.00 90.19 303 GLU A N 1
ATOM 2368 C CA . GLU A 1 303 ? 6.696 12.293 -3.406 1.00 90.19 303 GLU A CA 1
ATOM 2369 C C . GLU A 1 303 ? 6.673 11.058 -4.314 1.00 90.19 303 GLU A C 1
ATOM 2371 O O . GLU A 1 303 ? 6.046 11.074 -5.367 1.00 90.19 303 GLU A O 1
ATOM 2376 N N . GLN A 1 304 ? 7.355 9.982 -3.915 1.00 93.69 304 GLN A N 1
ATOM 2377 C CA . GLN A 1 304 ? 7.406 8.714 -4.648 1.00 93.69 304 GLN A CA 1
ATOM 2378 C C . GLN A 1 304 ? 6.419 7.684 -4.087 1.00 93.69 304 GLN A C 1
ATOM 2380 O O . GLN A 1 304 ? 6.411 6.538 -4.532 1.00 93.69 304 GLN A O 1
ATOM 2385 N N . THR A 1 305 ? 5.629 8.054 -3.079 1.00 97.75 305 THR A N 1
ATOM 2386 C CA . THR A 1 305 ? 4.706 7.155 -2.386 1.00 97.75 305 THR A CA 1
ATOM 2387 C C . THR A 1 305 ? 3.279 7.604 -2.636 1.00 97.75 305 THR A C 1
ATOM 2389 O O . THR A 1 305 ? 2.965 8.775 -2.447 1.00 97.75 305 THR A O 1
ATOM 2392 N N . VAL A 1 306 ? 2.422 6.674 -3.051 1.00 98.62 306 VAL A N 1
ATOM 2393 C CA . VAL A 1 306 ? 1.019 6.938 -3.377 1.00 98.62 306 VAL A CA 1
ATOM 2394 C C . VAL A 1 306 ? 0.124 6.053 -2.517 1.00 98.62 306 VAL A C 1
ATOM 2396 O O . VAL A 1 306 ? 0.039 4.843 -2.741 1.00 98.62 306 VAL A O 1
ATOM 2399 N N . ALA A 1 307 ? -0.538 6.660 -1.535 1.00 98.69 307 ALA A N 1
ATOM 2400 C CA . ALA A 1 307 ? -1.542 6.016 -0.696 1.00 98.69 307 ALA A CA 1
ATOM 2401 C C . ALA A 1 307 ? -2.908 5.977 -1.400 1.00 98.69 307 ALA A C 1
ATOM 2403 O O . ALA A 1 307 ? -3.345 6.982 -1.948 1.00 98.69 307 ALA A O 1
ATOM 2404 N N . CYS A 1 308 ? -3.608 4.846 -1.377 1.00 98.75 308 CYS A N 1
ATOM 2405 C CA . CYS A 1 308 ? -4.920 4.681 -2.009 1.00 98.75 308 CYS A CA 1
ATOM 2406 C C . CYS A 1 30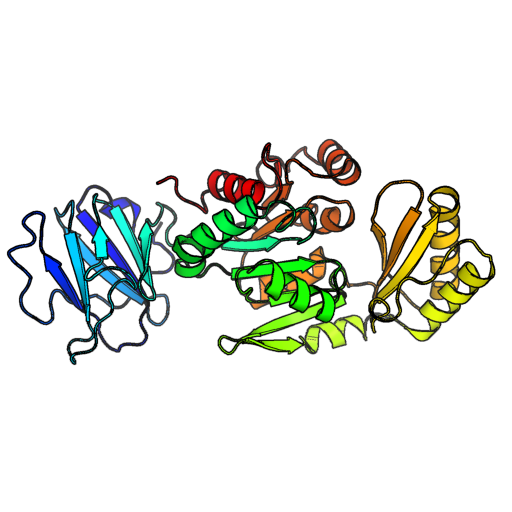8 ? -5.940 4.171 -0.987 1.00 98.75 308 CYS A C 1
ATOM 2408 O O . CYS A 1 308 ? -5.634 3.229 -0.251 1.00 98.75 308 CYS A O 1
ATOM 2410 N N . GLY A 1 309 ? -7.142 4.751 -0.964 1.00 97.94 309 GLY A N 1
ATOM 2411 C CA . GLY A 1 309 ? -8.187 4.375 -0.007 1.00 97.94 309 GLY A CA 1
ATOM 2412 C C . GLY A 1 309 ? -9.586 4.858 -0.389 1.00 97.94 309 GLY A C 1
ATOM 2413 O O . GLY A 1 309 ? -9.749 5.689 -1.292 1.00 97.94 309 GLY A O 1
ATOM 2414 N N . ASP A 1 310 ? -10.589 4.337 0.314 1.00 97.00 310 ASP A N 1
ATOM 2415 C CA . ASP A 1 310 ? -12.011 4.598 0.068 1.00 97.00 310 ASP A CA 1
ATOM 2416 C C . ASP A 1 310 ? -12.801 4.947 1.336 1.00 97.00 310 ASP A C 1
ATOM 2418 O O . ASP A 1 310 ? -13.904 5.477 1.219 1.00 97.00 310 ASP A O 1
ATOM 2422 N N . SER A 1 311 ? -12.288 4.683 2.540 1.00 92.19 311 SER A N 1
ATOM 2423 C CA . SER A 1 311 ? -13.086 4.777 3.770 1.00 92.19 311 SER A CA 1
ATOM 2424 C C . SER A 1 311 ? -12.395 5.524 4.913 1.00 92.19 311 SER A C 1
ATOM 2426 O O . SER A 1 311 ? -11.259 5.987 4.810 1.00 92.19 311 SER A O 1
ATOM 2428 N N . GLY A 1 312 ? -13.092 5.674 6.039 1.00 87.44 312 GLY A N 1
ATOM 2429 C CA . GLY A 1 312 ? -12.628 6.428 7.201 1.00 87.44 312 GLY A CA 1
ATOM 2430 C C . GLY A 1 312 ? -11.362 5.859 7.836 1.00 87.44 312 GLY A C 1
ATOM 2431 O O . GLY A 1 312 ? -10.541 6.613 8.355 1.00 87.44 312 GLY A O 1
ATOM 2432 N N . ASN A 1 313 ? -11.133 4.545 7.737 1.00 87.19 313 ASN A N 1
ATOM 2433 C CA . ASN A 1 313 ? -9.894 3.946 8.241 1.00 87.19 313 ASN A CA 1
ATOM 2434 C C . ASN A 1 313 ? -8.661 4.297 7.378 1.00 87.19 313 ASN A C 1
ATOM 2436 O O . ASN A 1 313 ? -7.533 4.087 7.832 1.00 87.19 313 ASN A O 1
ATOM 2440 N N . ASP A 1 314 ? -8.866 4.864 6.183 1.00 95.19 314 ASP A N 1
ATOM 2441 C CA . ASP A 1 314 ? -7.821 5.335 5.272 1.00 95.19 314 ASP A CA 1
ATOM 2442 C C . ASP A 1 314 ? -7.469 6.808 5.472 1.00 95.19 314 ASP A C 1
ATOM 2444 O O . ASP A 1 314 ? -6.408 7.230 5.011 1.00 95.19 314 ASP A O 1
ATOM 2448 N N . ILE A 1 315 ? -8.303 7.579 6.186 1.00 95.06 315 ILE A N 1
ATOM 2449 C CA . ILE A 1 315 ? -8.095 9.017 6.443 1.00 95.06 315 ILE A CA 1
ATOM 2450 C C . ILE A 1 315 ? -6.671 9.286 6.926 1.00 95.06 315 ILE A C 1
ATOM 2452 O O . ILE A 1 315 ? -5.999 10.164 6.399 1.00 95.06 315 ILE A O 1
ATOM 2456 N N . ALA A 1 316 ? -6.170 8.471 7.858 1.00 94.31 316 ALA A N 1
ATOM 2457 C CA . ALA A 1 316 ? -4.820 8.633 8.382 1.00 94.31 316 ALA A CA 1
ATOM 2458 C C . ALA A 1 316 ? -3.745 8.550 7.282 1.00 94.31 316 ALA A C 1
ATOM 2460 O O . ALA A 1 316 ? -2.758 9.271 7.344 1.00 94.31 316 ALA A O 1
ATOM 2461 N N . MET A 1 317 ? -3.905 7.691 6.267 1.00 96.19 317 MET A N 1
ATOM 2462 C CA . MET A 1 317 ? -2.966 7.667 5.137 1.00 96.19 317 MET A CA 1
ATOM 2463 C C . MET A 1 317 ? -3.076 8.938 4.293 1.00 96.19 317 MET A C 1
ATOM 2465 O O . MET A 1 317 ? -2.061 9.448 3.829 1.00 96.19 317 MET A O 1
ATOM 2469 N N . MET A 1 318 ? -4.291 9.467 4.133 1.00 96.50 318 MET A N 1
ATOM 2470 C CA . MET A 1 318 ? -4.530 10.707 3.393 1.00 96.50 318 MET A CA 1
ATOM 2471 C C . MET A 1 318 ? -3.992 11.936 4.131 1.00 96.50 318 MET A C 1
ATOM 2473 O O . MET A 1 318 ? -3.586 12.887 3.474 1.00 96.50 318 MET A O 1
ATOM 2477 N N . GLU A 1 319 ? -3.933 11.918 5.463 1.00 94.69 319 GLU A N 1
ATOM 2478 C CA . GLU A 1 319 ? -3.315 12.954 6.312 1.00 94.69 319 GLU A CA 1
ATOM 2479 C C . GLU A 1 319 ? -1.782 12.985 6.234 1.00 94.69 319 GLU A C 1
ATOM 2481 O O . GLU A 1 319 ? -1.166 13.968 6.649 1.00 94.69 319 GLU A O 1
ATOM 2486 N N . GLY A 1 320 ? -1.161 11.919 5.718 1.00 94.69 320 GLY A N 1
ATOM 2487 C CA . GLY A 1 320 ? 0.285 11.830 5.531 1.00 94.69 320 GLY A CA 1
ATOM 2488 C C . GLY A 1 320 ? 0.846 12.896 4.584 1.00 94.69 320 GLY A C 1
ATOM 2489 O O . GLY A 1 320 ? 0.117 13.615 3.902 1.00 94.69 320 GLY A O 1
ATOM 2490 N N . SER A 1 321 ? 2.174 12.992 4.517 1.00 95.12 321 SER A N 1
ATOM 2491 C CA . SER A 1 321 ? 2.859 13.874 3.559 1.00 95.12 321 SER A CA 1
ATOM 2492 C C . SER A 1 321 ? 3.028 13.233 2.178 1.00 95.12 321 SER A C 1
ATOM 2494 O O . SER A 1 321 ? 3.466 13.893 1.239 1.00 95.12 321 SER A O 1
ATOM 2496 N N . GLU A 1 322 ? 2.699 11.949 2.053 1.00 97.00 322 GLU A N 1
ATOM 2497 C CA . GLU A 1 322 ? 2.726 11.169 0.821 1.00 97.00 322 GLU A CA 1
ATOM 2498 C C . GLU A 1 322 ? 1.634 11.612 -0.165 1.00 97.00 322 GLU A C 1
ATOM 2500 O O . GLU A 1 322 ? 0.596 12.150 0.231 1.00 97.00 322 GLU A O 1
ATOM 2505 N N . ARG A 1 323 ? 1.827 11.348 -1.461 1.00 97.50 323 ARG A N 1
ATOM 2506 C CA . ARG A 1 323 ? 0.753 11.522 -2.450 1.00 97.50 323 ARG A CA 1
ATOM 2507 C C . ARG A 1 323 ? -0.388 10.556 -2.158 1.00 97.50 323 ARG A C 1
ATOM 2509 O O . ARG A 1 323 ? -0.179 9.484 -1.588 1.00 97.50 323 ARG A O 1
ATOM 2516 N N . ALA A 1 324 ? -1.596 10.919 -2.565 1.00 98.38 324 ALA A N 1
ATOM 2517 C CA . ALA A 1 324 ? -2.783 10.143 -2.245 1.00 98.38 324 ALA A CA 1
ATOM 2518 C C . ALA A 1 324 ? -3.785 10.080 -3.397 1.00 98.38 324 ALA A C 1
ATOM 2520 O O . ALA A 1 324 ? -3.936 11.031 -4.161 1.00 98.38 324 ALA A O 1
ATOM 2521 N N . ILE A 1 325 ? -4.500 8.963 -3.492 1.00 98.75 325 ILE A N 1
ATOM 2522 C CA . ILE A 1 325 ? -5.610 8.742 -4.413 1.00 98.75 325 ILE A CA 1
ATOM 2523 C C . ILE A 1 325 ? -6.840 8.348 -3.596 1.00 98.75 325 ILE A C 1
ATOM 2525 O O . ILE A 1 325 ? -6.863 7.299 -2.948 1.00 98.75 325 ILE A O 1
ATOM 2529 N N . ILE A 1 326 ? -7.884 9.168 -3.680 1.00 98.62 326 ILE A N 1
ATOM 2530 C CA . ILE A 1 326 ? -9.220 8.834 -3.185 1.00 98.62 326 ILE A CA 1
ATOM 2531 C C . ILE A 1 326 ? -10.022 8.273 -4.358 1.00 98.62 326 ILE A C 1
ATOM 2533 O O . ILE A 1 326 ? -10.181 8.932 -5.393 1.00 98.62 326 ILE A O 1
ATOM 2537 N N . VAL A 1 327 ? -10.508 7.039 -4.217 1.00 98.69 327 VAL A N 1
ATOM 2538 C CA . VAL A 1 327 ? -11.280 6.373 -5.275 1.00 98.69 327 VAL A CA 1
ATOM 2539 C C . VAL A 1 327 ? -12.680 6.984 -5.400 1.00 98.69 327 VAL A C 1
ATOM 2541 O O . VAL A 1 327 ? -13.284 7.400 -4.418 1.00 98.69 327 VAL A O 1
ATOM 2544 N N . GLY A 1 328 ? -13.260 6.997 -6.596 1.00 98.19 328 GLY A N 1
ATOM 2545 C CA . GLY A 1 328 ? -14.571 7.607 -6.866 1.00 98.19 328 GLY A CA 1
ATOM 2546 C C . GLY A 1 328 ? -15.768 6.876 -6.251 1.00 98.19 328 GLY A C 1
ATOM 2547 O O . GLY A 1 328 ? -16.899 7.347 -6.340 1.00 98.19 328 GLY A O 1
ATOM 2548 N N . ASN A 1 329 ? -15.544 5.720 -5.622 1.00 97.75 329 ASN A N 1
ATOM 2549 C CA . ASN A 1 329 ? -16.516 5.046 -4.760 1.00 97.75 329 ASN A CA 1
ATOM 2550 C C . ASN A 1 329 ? -16.228 5.222 -3.265 1.00 97.75 329 ASN A C 1
ATOM 2552 O O . ASN A 1 329 ? -16.723 4.415 -2.476 1.00 97.75 329 ASN A O 1
ATOM 2556 N N . ALA A 1 330 ? -15.425 6.221 -2.896 1.00 97.00 330 ALA A N 1
ATOM 2557 C CA . ALA A 1 330 ? -15.144 6.534 -1.509 1.00 97.00 330 ALA A CA 1
ATOM 2558 C C . ALA A 1 330 ? -16.429 6.812 -0.720 1.00 97.00 330 ALA A C 1
ATOM 2560 O O . ALA A 1 330 ? -17.406 7.369 -1.229 1.00 97.00 330 ALA A O 1
ATOM 2561 N N . GLN A 1 331 ? -16.416 6.397 0.539 1.00 93.94 331 GLN A N 1
ATOM 2562 C CA . GLN A 1 331 ? -17.496 6.587 1.490 1.00 93.94 331 GLN A CA 1
ATOM 2563 C C . GLN A 1 331 ? -17.557 8.047 1.945 1.00 93.94 331 GLN A C 1
ATOM 2565 O O . GLN A 1 331 ? -16.551 8.760 1.955 1.00 93.94 331 GLN A O 1
ATOM 2570 N N . GLU A 1 332 ? -18.750 8.486 2.356 1.00 91.94 332 GLU A N 1
ATOM 2571 C CA . GLU A 1 332 ? -19.005 9.897 2.672 1.00 91.94 332 GLU A CA 1
ATOM 2572 C C . GLU A 1 332 ? -18.076 10.428 3.772 1.00 91.94 332 GLU A C 1
ATOM 2574 O O . GLU A 1 332 ? -17.632 11.560 3.689 1.00 91.94 332 GLU A O 1
ATOM 2579 N N . GLU A 1 333 ? -17.698 9.594 4.744 1.00 90.88 333 GLU A N 1
ATOM 2580 C CA . GLU A 1 333 ? -16.784 9.975 5.829 1.00 90.88 333 GLU A CA 1
ATOM 2581 C C . GLU A 1 333 ? -15.393 10.413 5.338 1.00 90.88 333 GLU A C 1
ATOM 2583 O O . GLU A 1 333 ? -14.857 11.414 5.816 1.00 90.88 333 GLU A O 1
ATOM 2588 N N . LEU A 1 334 ? -14.828 9.716 4.346 1.00 94.56 334 LEU A N 1
ATOM 2589 C CA . LEU A 1 334 ? -13.546 10.093 3.749 1.00 94.56 334 LEU A CA 1
ATOM 2590 C C . LEU A 1 334 ? -13.702 11.348 2.882 1.00 94.56 334 LEU A C 1
ATOM 2592 O O . LEU A 1 334 ? -12.841 12.229 2.892 1.00 94.56 334 LEU A O 1
ATOM 2596 N N . MET A 1 335 ? -14.816 11.454 2.156 1.00 96.62 335 MET A N 1
ATOM 2597 C CA . MET A 1 335 ? -15.105 12.618 1.317 1.00 96.62 335 MET A CA 1
ATOM 2598 C C . MET A 1 335 ? -15.369 13.882 2.138 1.00 96.62 335 MET A C 1
ATOM 2600 O O . MET A 1 335 ? -14.929 14.961 1.742 1.00 96.62 335 MET A O 1
ATOM 2604 N N . ASP A 1 336 ? -16.042 13.767 3.279 1.00 95.50 336 ASP A N 1
ATOM 2605 C CA . ASP A 1 336 ? -16.264 14.861 4.222 1.00 95.50 336 ASP A CA 1
ATOM 2606 C C . ASP A 1 336 ? -14.942 15.328 4.823 1.00 95.50 336 ASP A C 1
ATOM 2608 O O . ASP A 1 336 ? -14.648 16.526 4.783 1.00 95.50 336 ASP A O 1
ATOM 2612 N N . TRP A 1 337 ? -14.095 14.393 5.273 1.00 96.12 337 TRP A N 1
ATOM 2613 C CA . TRP A 1 337 ? -12.737 14.723 5.704 1.00 96.12 337 TRP A CA 1
ATOM 2614 C C . TRP A 1 337 ? -11.962 15.446 4.593 1.00 96.12 337 TRP A C 1
ATOM 2616 O O . TRP A 1 337 ? -11.391 16.507 4.846 1.00 96.12 337 TRP A O 1
ATOM 2626 N N . TYR A 1 338 ? -11.991 14.949 3.352 1.00 96.88 338 TYR A N 1
ATOM 2627 C CA . TYR A 1 338 ? -11.290 15.588 2.236 1.00 96.88 338 TYR A CA 1
ATOM 2628 C C . TYR A 1 338 ? -11.805 17.008 1.981 1.00 96.88 338 TYR A C 1
ATOM 2630 O O . TYR A 1 338 ? -11.014 17.942 1.895 1.00 96.88 338 TYR A O 1
ATOM 2638 N N . ARG A 1 339 ? -13.126 17.219 1.917 1.00 96.50 339 ARG A N 1
ATOM 2639 C CA . ARG A 1 339 ? -13.716 18.555 1.699 1.00 96.50 339 ARG A CA 1
ATOM 2640 C C . ARG A 1 339 ? -13.305 19.553 2.782 1.00 96.50 339 ARG A C 1
ATOM 2642 O O . ARG A 1 339 ? -13.150 20.730 2.466 1.00 96.50 339 ARG A O 1
ATOM 2649 N N . SER A 1 340 ? -13.124 19.093 4.019 1.00 96.50 340 SER A N 1
ATOM 2650 C CA . SER A 1 340 ? -12.657 19.912 5.142 1.00 96.50 340 SER A CA 1
ATOM 2651 C C . SER A 1 340 ? -11.144 20.160 5.161 1.00 96.50 340 SER A C 1
ATOM 2653 O O . SER A 1 340 ? -10.718 21.091 5.836 1.00 96.50 340 SER A O 1
ATOM 2655 N N . ASN A 1 341 ? -10.343 19.366 4.440 1.00 95.00 341 ASN A N 1
ATOM 2656 C CA . ASN A 1 341 ? -8.872 19.398 4.500 1.00 95.00 341 ASN A CA 1
ATOM 2657 C C . ASN A 1 341 ? -8.185 19.597 3.135 1.00 95.00 341 ASN A C 1
ATOM 2659 O O . ASN A 1 341 ? -6.960 19.522 3.041 1.00 95.00 341 ASN A O 1
ATOM 2663 N N . LYS A 1 342 ? -8.950 19.828 2.065 1.00 90.50 342 LYS A N 1
ATOM 2664 C CA . LYS A 1 342 ? -8.420 19.917 0.697 1.00 90.50 342 LYS A CA 1
ATOM 2665 C C . LYS A 1 342 ? -7.487 21.107 0.473 1.00 90.50 342 LYS A C 1
ATOM 2667 O O . LYS A 1 342 ? -6.595 20.986 -0.355 1.00 90.50 342 LYS A O 1
ATOM 2672 N N . ASP A 1 343 ? -7.692 22.216 1.186 1.00 89.38 343 ASP A N 1
ATOM 2673 C CA . ASP A 1 343 ? -6.964 23.463 0.953 1.00 89.38 343 ASP A CA 1
ATOM 2674 C C . ASP A 1 343 ? -5.470 23.260 1.274 1.00 89.38 343 ASP A C 1
ATOM 2676 O O . ASP A 1 343 ? -5.101 22.969 2.415 1.00 89.38 343 ASP A O 1
ATOM 2680 N N . GLY A 1 344 ? -4.604 23.397 0.267 1.00 82.25 344 GLY A N 1
ATOM 2681 C CA . GLY A 1 344 ? -3.163 23.136 0.366 1.00 82.25 344 GLY A CA 1
ATOM 2682 C C . GLY A 1 344 ? -2.760 21.673 0.140 1.00 82.25 344 GLY A C 1
ATOM 2683 O O . GLY A 1 344 ? -1.583 21.342 0.273 1.00 82.25 344 GLY A O 1
ATOM 2684 N N . ASN A 1 345 ? -3.708 20.799 -0.201 1.00 86.06 345 ASN A N 1
ATOM 2685 C CA . ASN A 1 345 ? -3.486 19.381 -0.488 1.00 86.06 345 ASN A CA 1
ATOM 2686 C C . ASN A 1 345 ? -3.878 18.995 -1.923 1.00 86.06 345 ASN A C 1
ATOM 2688 O O . ASN A 1 345 ? -3.775 17.821 -2.275 1.00 86.06 345 ASN A O 1
ATOM 2692 N N . GLU A 1 346 ? -4.315 19.939 -2.758 1.00 82.44 346 GLU A N 1
ATOM 2693 C CA . GLU A 1 346 ? -4.853 19.665 -4.096 1.00 82.44 346 GLU A CA 1
ATOM 2694 C C . GLU A 1 346 ? -3.822 19.059 -5.056 1.00 82.44 346 GLU A C 1
ATOM 2696 O O . GLU A 1 346 ? -4.178 18.225 -5.884 1.00 82.44 346 GLU A O 1
ATOM 2701 N N . ASP A 1 347 ? -2.547 19.421 -4.906 1.00 82.06 347 ASP A N 1
ATOM 2702 C CA . ASP A 1 347 ? -1.455 18.866 -5.718 1.00 82.06 347 ASP A CA 1
ATOM 2703 C C . ASP A 1 347 ? -1.015 17.469 -5.239 1.00 82.06 347 ASP A C 1
ATOM 2705 O O . ASP A 1 347 ? -0.404 16.704 -5.985 1.00 82.06 347 ASP A O 1
ATOM 2709 N N . ARG A 1 348 ? -1.327 17.122 -3.982 1.00 93.06 348 ARG A N 1
ATOM 2710 C CA . ARG A 1 348 ? -0.912 15.870 -3.332 1.00 93.06 348 ARG A CA 1
ATOM 2711 C C . ARG A 1 348 ? -1.999 14.799 -3.385 1.00 93.06 348 ARG A C 1
ATOM 2713 O O . ARG A 1 348 ? -1.685 13.622 -3.573 1.00 93.06 348 ARG A O 1
ATOM 2720 N N . ILE A 1 349 ? -3.258 15.191 -3.184 1.00 97.00 349 ILE A N 1
ATOM 2721 C CA . ILE A 1 349 ? -4.417 14.297 -3.132 1.00 97.00 349 ILE A CA 1
ATOM 2722 C C . ILE A 1 349 ? -5.200 14.395 -4.440 1.00 97.00 349 ILE A C 1
ATOM 2724 O O . ILE A 1 349 ? -5.892 15.377 -4.706 1.00 97.00 349 ILE A O 1
ATOM 2728 N N . TYR A 1 350 ? -5.172 13.315 -5.210 1.00 97.31 350 TYR A N 1
ATOM 2729 C CA . TYR A 1 350 ? -6.001 13.135 -6.390 1.00 97.31 350 TYR A CA 1
ATOM 2730 C C . TYR A 1 350 ? -7.335 12.474 -6.022 1.00 97.31 350 TYR A C 1
ATOM 2732 O O . TYR A 1 350 ? -7.361 11.391 -5.438 1.00 97.31 350 TYR A O 1
ATOM 2740 N N . VAL A 1 351 ? -8.454 13.087 -6.409 1.00 98.00 351 VAL A N 1
ATOM 2741 C CA . VAL A 1 351 ? -9.792 12.492 -6.267 1.00 98.00 351 VAL A CA 1
ATOM 2742 C C . VAL A 1 351 ? -10.275 12.015 -7.631 1.00 98.00 351 VAL A C 1
ATOM 2744 O O . VAL A 1 351 ? -10.444 12.810 -8.554 1.00 98.00 351 VAL A O 1
ATOM 2747 N N . SER A 1 352 ? -10.492 10.709 -7.757 1.00 98.00 352 SER A N 1
ATOM 2748 C CA . SER A 1 352 ? -10.844 10.055 -9.018 1.00 98.00 352 SER A CA 1
ATOM 2749 C C . SER A 1 352 ? -12.357 10.025 -9.267 1.00 98.00 352 SER A C 1
ATOM 2751 O O . SER A 1 352 ? -13.145 9.872 -8.336 1.00 98.00 352 SER A O 1
ATOM 2753 N N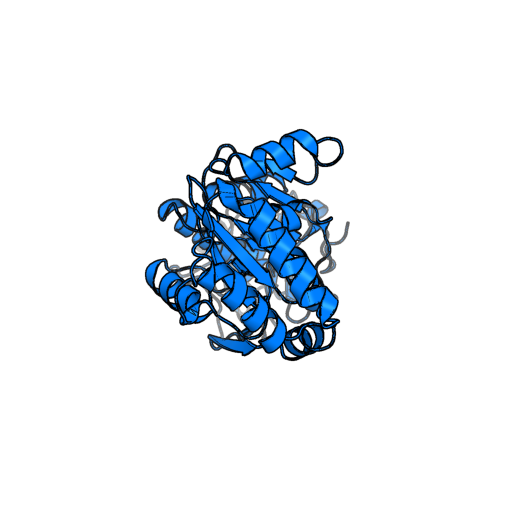 . ASP A 1 353 ? -12.779 10.094 -10.536 1.00 97.38 353 ASP A N 1
ATOM 2754 C CA . ASP A 1 353 ? -14.153 9.767 -10.961 1.00 97.38 353 ASP A CA 1
ATOM 2755 C C . ASP A 1 353 ? -14.354 8.258 -11.207 1.00 97.38 353 ASP A C 1
ATOM 2757 O O . ASP A 1 353 ? -15.483 7.788 -11.373 1.00 97.38 353 ASP A O 1
ATOM 2761 N N . LYS A 1 354 ? -13.264 7.483 -11.266 1.00 98.25 354 LYS A N 1
ATOM 2762 C CA . LYS A 1 354 ? -13.277 6.027 -11.443 1.00 98.25 354 LYS A CA 1
ATOM 2763 C C . LYS A 1 354 ? -13.404 5.321 -10.109 1.00 98.25 354 LYS A C 1
ATOM 2765 O O . LYS A 1 354 ? -13.186 5.895 -9.055 1.00 98.25 354 LYS A O 1
ATOM 2770 N N . ARG A 1 355 ? -13.766 4.045 -10.156 1.00 98.00 355 ARG A N 1
ATOM 2771 C CA . ARG A 1 355 ? -13.969 3.217 -8.966 1.00 98.00 355 ARG A CA 1
ATOM 2772 C C . ARG A 1 355 ? -12.795 2.264 -8.783 1.00 98.00 355 ARG A C 1
ATOM 2774 O O . ARG A 1 355 ? -12.170 1.861 -9.763 1.00 98.00 355 ARG A O 1
ATOM 2781 N N . CYS A 1 356 ? -12.539 1.887 -7.540 1.00 98.00 356 CYS A N 1
ATOM 2782 C CA . CYS A 1 356 ? -11.598 0.847 -7.146 1.00 98.00 356 CYS A CA 1
ATOM 2783 C C . CYS A 1 356 ? -10.238 0.963 -7.877 1.00 98.00 356 CYS A C 1
ATOM 2785 O O . CYS A 1 356 ? -9.700 2.057 -8.042 1.00 98.00 356 CYS A O 1
ATOM 2787 N N . ALA A 1 357 ? -9.671 -0.147 -8.353 1.00 98.00 357 ALA A N 1
ATOM 2788 C CA . ALA A 1 357 ? -8.345 -0.161 -8.963 1.00 98.00 357 ALA A CA 1
ATOM 2789 C C . ALA A 1 357 ? -8.234 0.659 -10.266 1.00 98.00 357 ALA A C 1
ATOM 2791 O O . ALA A 1 357 ? -7.138 1.115 -10.598 1.00 98.00 357 ALA A O 1
ATOM 2792 N N . HIS A 1 358 ? -9.338 0.947 -10.973 1.00 97.75 358 HIS A N 1
ATOM 2793 C CA . HIS A 1 358 ? -9.302 1.902 -12.091 1.00 97.75 358 HIS A CA 1
ATOM 2794 C C . HIS A 1 358 ? -8.973 3.323 -11.625 1.00 97.75 358 HIS A C 1
ATOM 2796 O O . HIS A 1 358 ? -8.295 4.050 -12.350 1.00 97.75 358 HIS A O 1
ATOM 2802 N N . ALA A 1 359 ? -9.406 3.711 -10.423 1.00 98.38 359 ALA A N 1
ATOM 2803 C CA . ALA A 1 359 ? -9.050 4.995 -9.822 1.00 98.38 359 ALA A CA 1
ATOM 2804 C C . ALA A 1 359 ? -7.560 5.088 -9.509 1.00 98.38 359 ALA A C 1
ATOM 2806 O O . ALA A 1 359 ? -6.941 6.115 -9.775 1.00 98.38 359 ALA A O 1
ATOM 2807 N N . ILE A 1 360 ? -6.973 3.995 -9.009 1.00 98.44 360 ILE A N 1
ATOM 2808 C CA . ILE A 1 360 ? -5.533 3.910 -8.742 1.00 98.44 360 ILE A CA 1
ATOM 2809 C C . ILE A 1 360 ? -4.760 4.137 -10.042 1.00 98.44 360 ILE A C 1
ATOM 2811 O O . ILE A 1 360 ? -3.881 4.990 -10.104 1.00 98.44 360 ILE A O 1
ATOM 2815 N N . VAL A 1 361 ? -5.128 3.429 -11.114 1.00 96.62 361 VAL A N 1
ATOM 2816 C CA . VAL A 1 361 ? -4.494 3.602 -12.429 1.00 96.62 361 VAL A CA 1
ATOM 2817 C C . VAL A 1 361 ? -4.643 5.038 -12.940 1.00 96.62 361 VAL A C 1
ATOM 2819 O O . VAL A 1 361 ? -3.671 5.620 -13.420 1.00 96.62 361 VAL A O 1
ATOM 2822 N N . GLN A 1 362 ? -5.839 5.621 -12.840 1.00 96.06 362 GLN A N 1
ATOM 2823 C CA . GLN A 1 362 ? -6.084 6.992 -13.286 1.00 96.06 362 GLN A CA 1
ATOM 2824 C C . GLN A 1 362 ? -5.256 8.013 -12.495 1.00 96.06 362 GLN A C 1
ATOM 2826 O O . GLN A 1 362 ? -4.639 8.889 -13.099 1.00 96.06 362 GLN A O 1
ATOM 2831 N N . GLY A 1 363 ? -5.209 7.895 -11.168 1.00 95.88 363 GLY A N 1
ATOM 2832 C CA . GLY A 1 363 ? -4.424 8.797 -10.331 1.00 95.88 363 GLY A CA 1
ATOM 2833 C C . GLY A 1 363 ? -2.924 8.653 -10.584 1.00 95.88 363 GLY A C 1
ATOM 2834 O O . GLY A 1 363 ? -2.238 9.658 -10.738 1.00 95.88 363 GLY A O 1
ATOM 2835 N N . LEU A 1 364 ? -2.417 7.426 -10.750 1.00 95.19 364 LEU A N 1
ATOM 2836 C CA . LEU A 1 364 ? -1.011 7.193 -11.099 1.00 95.19 364 LEU A CA 1
ATOM 2837 C C . LEU A 1 364 ? -0.630 7.810 -12.454 1.00 95.19 364 LEU A C 1
ATOM 2839 O O . LEU A 1 364 ? 0.470 8.347 -12.577 1.00 95.19 364 LEU A O 1
ATOM 2843 N N . ARG A 1 365 ? -1.530 7.792 -13.448 1.00 91.31 365 ARG A N 1
ATOM 2844 C CA . ARG A 1 365 ? -1.348 8.531 -14.713 1.00 91.31 365 ARG A CA 1
ATOM 2845 C C . ARG A 1 365 ? -1.317 10.035 -14.489 1.00 91.31 365 ARG A C 1
ATOM 2847 O O . ARG A 1 365 ? -0.387 10.698 -14.931 1.00 91.31 365 ARG A O 1
ATOM 2854 N N . SER A 1 366 ? -2.292 10.566 -13.750 1.00 88.81 366 SER A N 1
ATOM 2855 C CA . SER A 1 366 ? -2.362 12.001 -13.447 1.00 88.81 366 SER A CA 1
ATOM 2856 C C . SER A 1 366 ? -1.126 12.510 -12.701 1.00 88.81 366 SER A C 1
ATOM 2858 O O . SER A 1 366 ? -0.769 13.674 -12.845 1.00 88.81 366 SER A O 1
ATOM 2860 N N . MET A 1 367 ? -0.483 11.650 -11.909 1.00 88.94 367 MET A N 1
ATOM 2861 C CA . MET A 1 367 ? 0.741 11.948 -11.160 1.00 88.94 367 MET A CA 1
ATOM 2862 C C . MET A 1 367 ? 2.036 11.667 -11.946 1.00 88.94 367 MET A C 1
ATOM 2864 O O . MET A 1 367 ? 3.122 11.833 -11.392 1.00 88.94 367 MET A O 1
ATOM 2868 N N . GLY A 1 368 ? 1.943 11.217 -13.204 1.00 84.38 368 GLY A N 1
ATOM 2869 C CA . GLY A 1 368 ? 3.094 10.967 -14.081 1.00 84.38 368 GLY A CA 1
ATOM 2870 C C . GLY A 1 368 ? 3.845 9.652 -13.834 1.00 84.38 368 GLY A C 1
ATOM 2871 O O . GLY A 1 368 ? 4.936 9.461 -14.371 1.00 84.38 368 GLY A O 1
ATOM 2872 N N . PHE A 1 369 ? 3.295 8.732 -13.034 1.00 86.44 369 PHE A N 1
ATOM 2873 C CA . PHE A 1 369 ? 3.905 7.416 -12.788 1.00 86.44 369 PHE A CA 1
ATOM 2874 C C . PHE A 1 369 ? 3.578 6.392 -13.877 1.00 86.44 369 PHE A C 1
ATOM 2876 O O . PHE A 1 369 ? 4.354 5.463 -14.097 1.00 86.44 369 PHE A O 1
ATOM 2883 N N . VAL A 1 370 ? 2.438 6.551 -14.551 1.00 85.06 370 VAL A N 1
ATOM 2884 C CA . VAL A 1 370 ? 2.000 5.690 -15.657 1.00 85.06 370 VAL A CA 1
ATOM 2885 C C . VAL A 1 370 ? 1.940 6.514 -16.938 1.00 85.06 370 VAL A C 1
ATOM 2887 O O . VAL A 1 370 ? 1.376 7.606 -16.935 1.00 85.06 370 VAL A O 1
ATOM 2890 N N . VAL A 1 371 ? 2.502 5.983 -18.022 1.00 71.94 371 VAL A N 1
ATOM 2891 C CA . VAL A 1 371 ? 2.531 6.630 -19.340 1.00 71.94 371 VAL A CA 1
ATOM 2892 C C . VAL A 1 371 ? 1.291 6.239 -20.139 1.00 71.94 371 VAL A C 1
ATOM 2894 O O . VAL A 1 371 ? 0.874 5.076 -20.139 1.00 71.94 371 VAL A O 1
ATOM 2897 N N . ASP A 1 372 ? 0.687 7.211 -20.818 1.00 63.56 372 ASP A N 1
ATOM 2898 C CA . ASP A 1 372 ? -0.347 6.935 -21.810 1.00 63.56 372 ASP A CA 1
ATOM 2899 C C . ASP A 1 372 ? 0.317 6.375 -23.075 1.00 63.56 372 ASP A C 1
ATOM 2901 O O . ASP A 1 372 ? 1.173 7.025 -23.675 1.00 63.56 372 ASP A O 1
ATOM 2905 N N . ASN A 1 373 ? -0.044 5.139 -23.428 1.00 50.66 373 ASN A N 1
ATOM 2906 C CA . ASN A 1 373 ? 0.409 4.470 -24.651 1.00 50.66 373 ASN A CA 1
ATOM 2907 C C . ASN A 1 373 ? -0.347 4.954 -25.887 1.00 50.66 373 ASN A C 1
ATOM 2909 O O . ASN A 1 373 ? -1.585 5.126 -25.775 1.00 50.66 373 ASN A O 1
#

InterPro domains:
  IPR005085 Carbohydrate binding module family 25 [SM01066] (14-93)
  IPR006379 HAD-superfamily hydrolase, subfamily IIB [TIGR01484] (115-326)
  IPR006380 Sucrose phosphatase-like domain [PF05116] (113-365)
  IPR012847 Sucrose phosphatase, plant/cyanobacteria [TIGR01485] (113-368)
  IPR013783 Immunoglobulin-like fold [G3DSA:2.60.40.10] (7-107)
  IPR023214 HAD superfamily [G3DSA:3.40.50.1000] (115-365)
  IPR036278 Sialidase superfamily [SSF50939] (24-124)
  IPR036412 HAD-like superfamily [SSF56784] (115-339)
  IPR051518 Plant Sucrose Phosphatase [PTHR46521] (109-367)

Organism: NCBI:txid101924

Secondary structure (DSSP, 8-state):
---TTS--GGGTTTTEEEEEEE-SSS--EEEEE-TTSS-BPPTT-EEPEEPSSSTTEEEEEEET-S-EEEEEE-SSS-EE--TTSSSEEE-SSEEEEE-SS-EEEPBTTBT---EEEE-TBTTTBS-HHHHHHHHHHIIIIITTTT-EEEEE-SS-HHHHHHHHHHHTPPPPSEEEEGGGTEEEEE-TT--EEE-HHHHHHHHTSS--HHHHHHHHHHHHHTTSEEE--GGG-BTTEEEEEEETTTHHHHHHHHHHHHHHTT---EEEEE--TTEEEEEEE-TT-SHHHHHHHHHHHTT--GGGEEEEE-SGGGHHHHTSSSEEEE-TT--HHHHHHHHHH-TTTTTTEEE-SS-HHHHHHHHHHHTTSS---